Protein AF-A0A7S3KUD0-F1 (afdb_monomer)

pLDDT: mean 85.94, std 14.21, range [36.38, 97.38]

Nearest PDB structures (foldseek):
  6urq-assembly2_B  TM=8.822E-01  e=2.681E-08  Homo sapiens
  2dwz-assembly2_C  TM=8.729E-01  e=2.077E-06  Mus musculus
  6iyb-assembly2_D  TM=8.009E-01  e=1.972E-06  Homo sapiens
  8zq3-assembly1_B  TM=7.779E-01  e=2.985E-06  Homo sapiens
  5z2n-assembly2_B  TM=8.072E-01  e=5.851E-06  Mus musculus

Organism: Euplotes crassus (NCBI:txid5936)

Sequence (285 aa):
EMVEMDPEVANQNLLQACKDNDEETALEYLEGKEINASYESEDKWTPLSWVCCNGNDKLAHILLKEHGAASMYIKDKEEKEEEEDSDPFKKPEDAKEVGRYTPLHWASYKGHFRIVWLLLKEGLSPLDIDVFGNTAVHQAAASGNLPVLECYLSRGVDMELKNSRGHTAYDLATTKEVKDIINEAIATERCVSCHSVFDFKNIRYYCITCKRFYCTKCSNTLWEYDTAESEHQEKPVCRCNSCDDKKKKGERSMKEAMDTMNFETVDEVLSELRTKNLDLDVKLM

Foldseek 3Di:
DPPPPDQVVLQVQLLVCLQVVPPVSNVVSLVDPRHQQLDADPVRDGSLLSNLLVLPLVSNCCSCPVNVNLPVQDPPPDCPDPPVPDDPQDQDDDPPDQFADDSLLNNLLNLSQLSNLSSVVSPRDQCGAHRQQDGSLLSNQLNQNPVNNLLCLQVLHDQCDATNVRDTSLNNHDDPSSNVLSCLQVVPQAAPPPRDGDDPNFGWHAAPQVRHTHTPVQKDWDFAAPALPGPDRRHIGMHGPVLVVLQVVLLVQLVVCVVVVPVVSNVVSVVVCVVSSRDHRNNSD

Mean predicted aligned error: 7.81 Å

InterPro domains:
  IPR002110 Ankyrin repeat [PF12796] (14-125)
  IPR002110 Ankyrin repeat [PF13606] (132-158)
  IPR002110 Ankyrin repeat [PS50088] (99-131)
  IPR002110 Ankyrin repeat [PS50088] (132-164)
  IPR002110 Ankyrin repeat [SM00248] (43-74)
  IPR002110 Ankyrin repeat [SM00248] (99-131)
  IPR002110 Ankyrin repeat [SM00248] (132-161)
  IPR011011 Zinc finger, FYVE/PHD-type [SSF57903] (187-246)
  IPR013083 Zinc finger, RING/FYVE/PHD-type [G3DSA:3.30.40.10] (181-254)
  IPR017455 Zinc finger, FYVE-related [PS50178] (185-248)
  IPR036770 Ankyrin repeat-containing domain superfamily [G3DSA:1.25.40.20] (4-180)
  IPR036770 Ankyrin repeat-containing domain superfamily [SSF48403] (14-183)

Radius of gyration: 21.27 Å; Cα contacts (8 Å, |Δi|>4): 454; chains: 1; bounding box: 44×62×62 Å

Structure (mmCIF, N/CA/C/O backbone):
data_AF-A0A7S3KUD0-F1
#
_entry.id   AF-A0A7S3KUD0-F1
#
loop_
_atom_site.group_PDB
_atom_site.id
_atom_site.type_symbol
_atom_site.label_atom_id
_atom_site.label_alt_id
_atom_site.label_comp_id
_atom_site.label_asym_id
_atom_site.label_entity_id
_atom_site.label_seq_id
_atom_site.pdbx_PDB_ins_code
_atom_site.Cartn_x
_atom_site.Cartn_y
_atom_site.Cartn_z
_atom_site.occupancy
_atom_site.B_iso_or_equiv
_atom_site.auth_seq_id
_atom_site.auth_comp_id
_atom_site.auth_asym_id
_atom_site.auth_atom_id
_atom_site.pdbx_PDB_model_num
ATOM 1 N N . GLU A 1 1 ? -23.830 -3.095 37.881 1.00 36.38 1 GLU A N 1
ATOM 2 C CA . GLU A 1 1 ? -24.604 -2.266 36.941 1.00 36.38 1 GLU A CA 1
ATOM 3 C C . GLU A 1 1 ? -23.599 -1.478 36.128 1.00 36.38 1 GLU A C 1
ATOM 5 O O . GLU A 1 1 ? -22.915 -0.633 36.693 1.00 36.38 1 GLU A O 1
ATOM 10 N N . MET A 1 2 ? -23.403 -1.841 34.860 1.00 41.62 2 MET A N 1
ATOM 11 C CA . MET A 1 2 ? -22.738 -0.938 33.924 1.00 41.62 2 MET A CA 1
ATOM 12 C C . MET A 1 2 ? -23.689 0.239 33.766 1.00 41.62 2 MET A C 1
ATOM 14 O O . MET A 1 2 ? -24.785 0.070 33.240 1.00 41.62 2 MET A O 1
ATOM 18 N N . VAL A 1 3 ? -23.317 1.380 34.339 1.00 50.91 3 VAL A N 1
ATOM 19 C CA . VAL A 1 3 ? -23.993 2.649 34.081 1.00 50.91 3 VAL A CA 1
ATOM 20 C C . VAL A 1 3 ? -24.033 2.794 32.563 1.00 50.91 3 VAL A C 1
ATOM 22 O O . VAL A 1 3 ? -22.980 2.682 31.936 1.00 50.91 3 VAL A O 1
ATOM 25 N N . GLU A 1 4 ? -25.227 2.957 31.988 1.00 60.78 4 GLU A N 1
ATOM 26 C CA . GLU A 1 4 ? -25.403 3.361 30.591 1.00 60.78 4 GLU A CA 1
ATOM 27 C C . GLU A 1 4 ? -24.643 4.679 30.419 1.00 60.78 4 GLU A C 1
ATOM 29 O O . GLU A 1 4 ? -25.109 5.755 30.794 1.00 60.78 4 GLU A O 1
ATOM 34 N N . MET A 1 5 ? -23.387 4.560 30.003 1.00 67.94 5 MET A N 1
ATOM 35 C CA . MET A 1 5 ? -22.515 5.684 29.739 1.00 67.94 5 MET A CA 1
ATOM 36 C C . MET A 1 5 ? -23.024 6.334 28.462 1.00 67.94 5 MET A C 1
ATOM 38 O O . MET A 1 5 ? -23.300 5.638 27.489 1.00 67.94 5 MET A O 1
ATOM 42 N N . ASP A 1 6 ? -23.158 7.658 28.488 1.00 78.25 6 ASP A N 1
ATOM 43 C CA . ASP A 1 6 ? -23.562 8.443 27.326 1.00 78.25 6 ASP A CA 1
ATOM 44 C C . ASP A 1 6 ? -22.727 8.024 26.094 1.00 78.25 6 ASP A C 1
ATOM 46 O O . ASP A 1 6 ? -21.490 8.039 26.182 1.00 78.25 6 ASP A O 1
ATOM 50 N N . PRO A 1 7 ? -23.358 7.635 24.967 1.00 77.94 7 PRO A N 1
ATOM 51 C CA . PRO A 1 7 ? -22.654 7.232 23.753 1.00 77.94 7 PRO A CA 1
ATOM 52 C C . PRO A 1 7 ? -21.612 8.253 23.289 1.00 77.94 7 PRO A C 1
ATOM 54 O O . PRO A 1 7 ? -20.569 7.878 22.753 1.00 77.94 7 PRO A O 1
ATOM 57 N N . GLU A 1 8 ? -21.836 9.548 23.519 1.00 81.69 8 GLU A N 1
ATOM 58 C CA . GLU A 1 8 ? -20.869 10.586 23.159 1.00 81.69 8 GLU A CA 1
ATOM 59 C C . GLU A 1 8 ? -19.610 10.533 24.037 1.00 81.69 8 GLU A C 1
ATOM 61 O O . GLU A 1 8 ? -18.489 10.606 23.527 1.00 81.69 8 GLU A O 1
ATOM 66 N N . VAL A 1 9 ? -19.776 10.292 25.339 1.00 85.56 9 VAL A N 1
ATOM 67 C CA . VAL A 1 9 ? -18.661 10.082 26.277 1.00 85.56 9 VAL A CA 1
ATOM 68 C C . VAL A 1 9 ? -17.918 8.786 25.949 1.00 85.56 9 VAL A C 1
ATOM 70 O O . VAL A 1 9 ? -16.688 8.758 25.987 1.00 85.56 9 VAL A O 1
ATOM 73 N N . ALA A 1 10 ? -18.636 7.729 25.558 1.00 85.44 10 ALA A N 1
ATOM 74 C CA . ALA A 1 10 ? -18.034 6.474 25.113 1.00 85.44 10 ALA A CA 1
ATOM 75 C C . ALA A 1 10 ? -17.133 6.675 23.883 1.00 85.44 10 ALA A C 1
ATOM 77 O O . ALA A 1 10 ? -15.990 6.219 23.867 1.00 85.44 10 ALA A O 1
ATOM 78 N N . ASN A 1 11 ? -17.609 7.422 22.882 1.00 87.69 11 ASN A N 1
ATOM 79 C CA . ASN A 1 11 ? -16.842 7.728 21.673 1.00 87.69 11 ASN A CA 1
ATOM 80 C C . ASN A 1 11 ? -15.603 8.592 21.970 1.00 87.69 11 ASN A C 1
ATOM 82 O O . ASN A 1 11 ? -14.533 8.358 21.403 1.00 87.69 11 ASN A O 1
ATOM 86 N N . GLN A 1 12 ? -15.715 9.559 22.885 1.00 89.00 12 GLN A N 1
ATOM 87 C CA . GLN A 1 12 ? -14.578 10.366 23.342 1.00 89.00 12 GLN A CA 1
ATOM 88 C C . GLN A 1 12 ? -13.533 9.524 24.082 1.00 89.00 12 GLN A C 1
ATOM 90 O O . GLN A 1 12 ? -12.335 9.671 23.829 1.00 89.00 12 GLN A O 1
ATOM 95 N N . ASN A 1 13 ? -13.975 8.616 24.952 1.00 89.81 13 ASN A N 1
ATOM 96 C CA . ASN A 1 13 ? -13.087 7.713 25.679 1.00 89.81 13 ASN A CA 1
ATOM 97 C C . ASN A 1 13 ? -12.390 6.726 24.738 1.00 89.81 13 ASN A C 1
ATOM 99 O O . ASN A 1 13 ? -11.185 6.523 24.874 1.00 89.81 13 ASN A O 1
ATOM 103 N N . LEU A 1 14 ? -13.101 6.181 23.744 1.00 90.75 14 LEU A N 1
ATOM 104 C CA . LEU A 1 14 ? -12.496 5.353 22.699 1.00 90.75 14 LEU A CA 1
ATOM 105 C C . LEU A 1 14 ? -11.427 6.135 21.930 1.00 90.75 14 LEU A C 1
ATOM 107 O O . LEU A 1 14 ? -10.315 5.645 21.751 1.00 90.75 14 LEU A O 1
ATOM 111 N N . LEU A 1 15 ? -11.736 7.359 21.493 1.00 91.31 15 LEU A N 1
ATOM 112 C CA . LEU A 1 15 ? -10.775 8.205 20.789 1.00 91.31 15 LEU A CA 1
ATOM 113 C C . LEU A 1 15 ? -9.517 8.441 21.639 1.00 91.31 15 LEU A C 1
ATOM 115 O O . LEU A 1 15 ? -8.403 8.370 21.117 1.00 91.31 15 LEU A O 1
ATOM 119 N N . GLN A 1 16 ? -9.688 8.709 22.935 1.00 91.81 16 GLN A N 1
ATOM 120 C CA . GLN A 1 16 ? -8.579 8.922 23.860 1.00 91.81 16 GLN A CA 1
ATOM 121 C C . GLN A 1 16 ? -7.764 7.636 24.077 1.00 91.81 16 GLN A C 1
ATOM 123 O O . GLN A 1 16 ? -6.539 7.692 24.007 1.00 91.81 16 GLN A O 1
ATOM 128 N N . ALA A 1 17 ? -8.409 6.477 24.223 1.00 92.94 17 ALA A N 1
ATOM 129 C CA . ALA A 1 17 ? -7.729 5.183 24.307 1.00 92.94 17 ALA A CA 1
ATOM 130 C C . ALA A 1 17 ? -6.923 4.878 23.031 1.00 92.94 17 ALA A C 1
ATOM 132 O O . ALA A 1 17 ? -5.747 4.521 23.099 1.00 92.94 17 ALA A O 1
ATOM 133 N N . CYS A 1 18 ? -7.505 5.116 21.848 1.00 92.94 18 CYS A N 1
ATOM 134 C CA . CYS A 1 18 ? -6.805 4.982 20.569 1.00 92.94 18 CYS A CA 1
ATOM 135 C C . CYS A 1 18 ? -5.615 5.942 20.452 1.00 92.94 18 CYS A C 1
ATOM 137 O O . CYS A 1 18 ? -4.570 5.559 19.922 1.00 92.94 18 CYS A O 1
ATOM 139 N N . LYS A 1 19 ? -5.755 7.178 20.946 1.00 92.94 19 LYS A N 1
ATOM 140 C CA . LYS A 1 19 ? -4.686 8.185 20.977 1.00 92.94 19 LYS A CA 1
ATOM 141 C C . LYS A 1 19 ? -3.525 7.751 21.869 1.00 92.94 19 LYS A C 1
ATOM 143 O O . LYS A 1 19 ? -2.377 7.854 21.436 1.00 92.94 19 LYS A O 1
ATOM 148 N N . ASP A 1 20 ? -3.821 7.226 23.054 1.00 93.38 20 ASP A N 1
ATOM 149 C CA . ASP A 1 20 ? -2.827 6.741 24.019 1.00 93.38 20 ASP A CA 1
ATOM 150 C C . ASP A 1 20 ? -2.265 5.351 23.660 1.00 93.38 20 ASP A C 1
ATOM 152 O O . ASP A 1 20 ? -1.312 4.888 24.286 1.00 93.38 20 ASP A O 1
ATOM 156 N N . ASN A 1 21 ? -2.803 4.719 22.608 1.00 93.38 21 ASN A N 1
ATOM 157 C CA . ASN A 1 21 ? -2.482 3.360 22.166 1.00 93.38 21 ASN A CA 1
ATOM 158 C C . ASN A 1 21 ? -2.758 2.289 23.240 1.00 93.38 21 ASN A C 1
ATOM 160 O O . ASN A 1 21 ? -2.028 1.300 23.343 1.00 93.38 21 ASN A O 1
ATOM 164 N N . ASP A 1 22 ? -3.807 2.492 24.035 1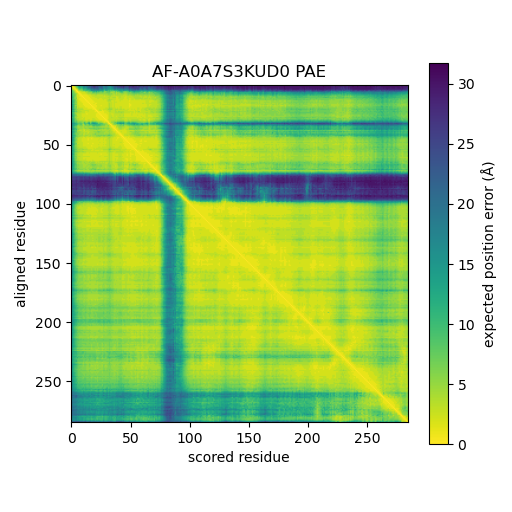.00 93.38 22 ASP A N 1
ATOM 165 C CA . ASP A 1 22 ? -4.290 1.523 25.015 1.00 93.38 22 ASP A CA 1
ATOM 166 C C . ASP A 1 22 ? -5.222 0.508 24.332 1.00 93.38 22 ASP A C 1
ATOM 168 O O . ASP A 1 22 ? -6.400 0.778 24.092 1.00 93.38 22 ASP A O 1
ATOM 172 N N . GLU A 1 23 ? -4.657 -0.645 23.956 1.00 92.19 23 GLU A N 1
ATOM 173 C CA . GLU A 1 23 ? -5.370 -1.717 23.246 1.00 92.19 23 GLU A CA 1
ATOM 174 C C . GLU A 1 23 ? -6.490 -2.330 24.090 1.00 92.19 23 GLU A C 1
ATOM 176 O O . GLU A 1 23 ? -7.570 -2.562 23.561 1.00 92.19 23 GLU A O 1
ATOM 181 N N . GLU A 1 24 ? -6.265 -2.561 25.384 1.00 90.69 24 GLU A N 1
ATOM 182 C CA . GLU A 1 24 ? -7.232 -3.235 26.259 1.00 90.69 24 GLU A CA 1
ATOM 183 C C . GLU A 1 24 ? -8.476 -2.366 26.450 1.00 90.69 24 GLU A C 1
ATOM 185 O O . GLU A 1 24 ? -9.584 -2.780 26.108 1.00 90.69 24 GLU A O 1
ATOM 190 N N . THR A 1 25 ? -8.277 -1.112 26.858 1.00 90.56 25 THR A N 1
ATOM 191 C CA . THR A 1 25 ? -9.372 -0.152 27.038 1.00 90.56 25 THR A CA 1
ATOM 192 C C . THR A 1 25 ? -10.112 0.120 25.723 1.00 90.56 25 THR A C 1
ATOM 194 O O . THR A 1 25 ? -11.337 0.232 25.706 1.00 90.56 25 THR A O 1
ATOM 197 N N . ALA A 1 26 ? -9.398 0.224 24.594 1.00 90.31 26 ALA A N 1
ATOM 198 C CA . ALA A 1 26 ? -10.042 0.436 23.298 1.00 90.31 26 ALA A CA 1
ATOM 199 C C . ALA A 1 26 ? -10.922 -0.756 22.885 1.00 90.31 26 ALA A C 1
ATOM 201 O O . ALA A 1 26 ? -12.012 -0.538 22.357 1.00 90.31 26 ALA A O 1
ATOM 202 N N . LEU A 1 27 ? -10.484 -1.993 23.140 1.00 90.38 27 LEU A N 1
ATOM 203 C CA . LEU A 1 27 ? -11.268 -3.199 22.857 1.00 90.38 27 LEU A CA 1
ATOM 204 C C . LEU A 1 27 ? -12.525 -3.282 23.725 1.00 90.38 27 LEU A C 1
ATOM 206 O O . LEU A 1 27 ? -13.600 -3.538 23.189 1.00 90.38 27 LEU A O 1
ATOM 210 N N . GLU A 1 28 ? -12.418 -2.992 25.026 1.00 88.75 28 GLU A N 1
ATOM 211 C CA . GLU A 1 28 ? -13.578 -2.960 25.931 1.00 88.75 28 GLU A CA 1
ATOM 212 C C . GLU A 1 28 ? -14.665 -2.003 25.431 1.00 88.75 28 GLU A C 1
ATOM 214 O O . GLU A 1 28 ? -15.856 -2.319 25.473 1.00 88.75 28 GLU A O 1
ATOM 219 N N . TYR A 1 29 ? -14.260 -0.838 24.921 1.00 87.06 29 TYR A N 1
ATOM 220 C CA . TYR A 1 29 ? -15.197 0.095 24.313 1.00 87.06 29 TYR A CA 1
ATOM 221 C C . TYR A 1 29 ? -15.782 -0.472 23.013 1.00 87.06 29 TYR A C 1
ATOM 223 O O . TYR A 1 29 ? -17.003 -0.462 22.862 1.00 87.06 29 TYR A O 1
ATOM 231 N N . LEU A 1 30 ? -14.963 -0.999 22.098 1.00 85.94 30 LEU A N 1
ATOM 232 C CA . LEU A 1 30 ? -15.419 -1.516 20.796 1.00 85.94 30 LEU A CA 1
ATOM 233 C C . LEU A 1 30 ? -16.396 -2.699 20.902 1.00 85.94 30 LEU A C 1
ATOM 235 O O . LEU A 1 30 ? -17.285 -2.823 20.063 1.00 85.94 30 LEU A O 1
ATOM 239 N N . GLU A 1 31 ? -16.318 -3.511 21.958 1.00 84.75 31 GLU A N 1
ATOM 240 C CA . GLU A 1 31 ? -17.318 -4.552 22.245 1.00 84.75 31 GLU A CA 1
ATOM 241 C C . GLU A 1 31 ? -18.715 -3.978 22.586 1.00 84.75 31 GLU A C 1
ATOM 243 O O . GLU A 1 31 ? -19.736 -4.675 22.506 1.00 84.75 31 GLU A O 1
ATOM 248 N N . GLY A 1 32 ? -18.795 -2.693 22.943 1.00 76.44 32 GLY A N 1
ATOM 249 C CA . GLY A 1 32 ? -20.033 -1.963 23.192 1.00 76.44 32 GLY A CA 1
ATOM 250 C C . GLY A 1 32 ? -20.846 -1.705 21.915 1.00 76.44 32 GLY A C 1
ATOM 251 O O . GLY A 1 32 ? -20.350 -1.198 20.915 1.00 76.44 32 GLY A O 1
ATOM 252 N N . LYS A 1 33 ? -22.155 -1.989 21.953 1.00 63.56 33 LYS A N 1
ATOM 253 C CA . LYS A 1 33 ? -23.046 -1.942 20.772 1.00 63.56 33 LYS A CA 1
ATOM 254 C C . LYS A 1 33 ? -23.367 -0.545 20.214 1.00 63.56 33 LYS A C 1
ATOM 256 O O . LYS A 1 33 ? -24.005 -0.467 19.168 1.00 63.56 33 LYS A O 1
ATOM 261 N N . GLU A 1 34 ? -22.972 0.536 20.883 1.00 74.69 34 GLU A N 1
ATOM 262 C CA . GLU A 1 34 ? -23.389 1.912 20.545 1.00 74.69 34 GLU A CA 1
ATOM 263 C C . GLU A 1 34 ? -22.223 2.834 20.154 1.00 74.69 34 GLU A C 1
ATOM 265 O O . GLU A 1 34 ? -22.325 4.057 20.240 1.00 74.69 34 GLU A O 1
ATOM 270 N N . ILE A 1 35 ? -21.101 2.264 19.707 1.00 82.69 35 ILE A N 1
ATOM 271 C CA . ILE A 1 35 ? -19.937 3.054 19.302 1.00 82.69 35 ILE A CA 1
ATOM 272 C C . ILE A 1 35 ? -20.051 3.550 17.864 1.00 82.69 35 ILE A C 1
ATOM 274 O O . ILE A 1 35 ? -20.247 2.782 16.920 1.00 82.69 35 ILE A O 1
ATOM 278 N N . ASN A 1 36 ? -19.814 4.849 17.690 1.00 84.12 36 ASN A N 1
ATOM 279 C CA . ASN A 1 36 ? -19.570 5.456 16.394 1.00 84.12 36 ASN A CA 1
ATOM 280 C C . ASN A 1 36 ? -18.061 5.475 16.110 1.00 84.12 36 ASN A C 1
ATOM 282 O O . ASN A 1 36 ? -17.352 6.409 16.484 1.00 84.12 36 ASN A O 1
ATOM 286 N N . ALA A 1 37 ? -17.565 4.473 15.383 1.00 79.38 37 ALA A N 1
ATOM 287 C CA . ALA A 1 37 ? -16.153 4.404 14.992 1.00 79.38 37 ALA A CA 1
ATOM 288 C C . ALA A 1 37 ? -15.712 5.531 14.034 1.00 79.38 37 ALA A C 1
ATOM 290 O O . ALA A 1 37 ? -14.513 5.753 13.855 1.00 79.38 37 ALA A O 1
ATOM 291 N N . SER A 1 38 ? -16.668 6.262 13.451 1.00 84.56 38 SER A N 1
ATOM 292 C CA . SER A 1 38 ? -16.429 7.450 12.620 1.00 84.56 38 SER A CA 1
ATOM 293 C C . SER A 1 38 ? -16.477 8.756 13.422 1.00 84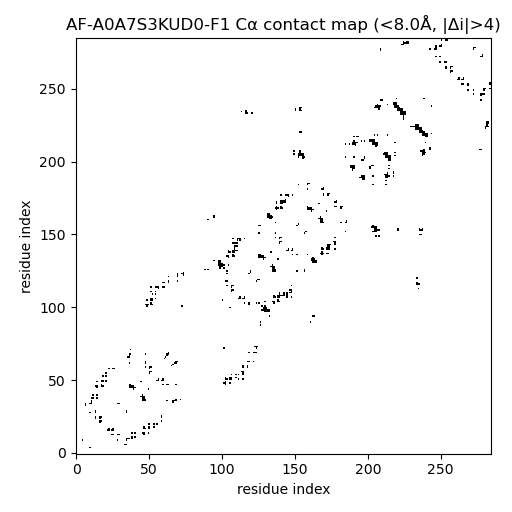.56 38 SER A C 1
ATOM 295 O O . SER A 1 38 ? -16.525 9.835 12.833 1.00 84.56 38 SER A O 1
ATOM 297 N N . TYR A 1 39 ? -16.494 8.688 14.758 1.00 87.25 39 TYR A N 1
ATOM 298 C CA . TYR A 1 39 ? -16.453 9.871 15.613 1.00 87.25 39 TYR A CA 1
ATOM 299 C C . TYR A 1 39 ? -15.202 10.717 15.330 1.00 87.25 39 TYR A C 1
ATOM 301 O O . TYR A 1 39 ? -14.085 10.199 15.275 1.00 87.25 39 TYR A O 1
ATOM 309 N N . GLU A 1 40 ? -15.393 12.027 15.170 1.00 88.38 40 GLU A N 1
ATOM 310 C CA . GLU A 1 40 ? -14.327 12.994 14.907 1.00 88.38 40 GLU A CA 1
ATOM 311 C C . GLU A 1 40 ? -14.137 13.933 16.102 1.00 88.38 40 GLU A C 1
ATOM 313 O O . GLU A 1 40 ? -15.098 14.463 16.657 1.00 88.38 40 GLU A O 1
ATOM 318 N N . SER A 1 41 ? -12.882 14.178 16.477 1.00 87.38 41 SER A N 1
ATOM 319 C CA . SER A 1 41 ? -12.526 15.229 17.431 1.00 87.38 41 SER A CA 1
ATOM 320 C C . SER A 1 41 ? -12.669 16.629 16.828 1.00 87.38 41 SER A C 1
ATOM 322 O O . SER A 1 41 ? -12.779 16.791 15.613 1.00 87.38 41 SER A O 1
ATOM 324 N N . GLU A 1 42 ? -12.553 17.665 17.666 1.00 83.25 42 GLU A N 1
ATOM 325 C CA . GLU A 1 42 ? -12.477 19.065 17.211 1.00 83.25 42 GLU A CA 1
ATOM 326 C C . GLU A 1 42 ? -11.345 19.293 16.187 1.00 83.25 42 GLU A C 1
ATOM 328 O O . GLU A 1 42 ? -11.499 20.046 15.226 1.00 83.25 42 GLU A O 1
ATOM 333 N N . ASP A 1 43 ? -10.236 18.562 16.338 1.00 83.25 43 ASP A N 1
ATOM 334 C CA . ASP A 1 43 ? -9.087 18.569 15.424 1.00 83.25 43 ASP A CA 1
ATOM 335 C C . ASP A 1 43 ? -9.267 17.642 14.201 1.00 83.25 43 ASP A C 1
ATOM 337 O O . ASP A 1 43 ? -8.314 17.405 13.455 1.00 83.25 43 ASP A O 1
ATOM 341 N N . LYS A 1 44 ? -10.471 17.095 13.985 1.00 86.88 44 LYS A N 1
ATOM 342 C CA . LYS A 1 44 ? -10.827 16.151 12.907 1.00 86.88 44 LYS A CA 1
ATOM 343 C C . LYS A 1 44 ? -10.079 14.814 12.948 1.00 86.88 44 LYS A C 1
ATOM 345 O O . LYS A 1 44 ? -9.915 14.158 11.914 1.00 86.88 44 LYS A O 1
ATOM 350 N N . TRP A 1 45 ? -9.620 14.399 14.127 1.00 89.38 45 TRP A N 1
ATOM 351 C CA . TRP A 1 45 ? -9.032 13.076 14.326 1.00 89.38 45 TRP A CA 1
ATOM 352 C C . TRP A 1 45 ? -10.108 12.046 14.631 1.00 89.38 45 TRP A C 1
ATOM 354 O O . TRP A 1 45 ? -11.004 12.301 15.428 1.00 89.38 45 TRP A O 1
ATOM 364 N N . THR A 1 46 ? -9.965 10.864 14.044 1.00 92.69 46 THR A N 1
ATOM 365 C CA . THR A 1 46 ? -10.824 9.707 14.318 1.00 92.69 46 THR A CA 1
ATOM 366 C C . THR A 1 46 ? -10.066 8.635 15.088 1.00 92.69 46 THR A C 1
ATOM 368 O O . THR A 1 46 ? -8.826 8.637 15.051 1.00 92.69 46 THR A O 1
ATOM 371 N N . PRO A 1 47 ? -10.771 7.675 15.718 1.00 92.88 47 PRO A N 1
ATOM 372 C CA . PRO A 1 47 ? -10.146 6.481 16.279 1.00 92.88 47 PRO A CA 1
ATOM 373 C C . PRO A 1 47 ? -9.236 5.787 15.258 1.00 92.88 47 PRO A C 1
ATOM 375 O O . PRO A 1 47 ? -8.072 5.509 15.551 1.00 92.88 47 PRO A O 1
ATOM 378 N N . LEU A 1 48 ? -9.711 5.628 14.014 1.00 94.44 48 LEU A N 1
ATOM 379 C CA . LEU A 1 48 ? -8.943 5.006 12.937 1.00 94.44 48 LEU A CA 1
ATOM 380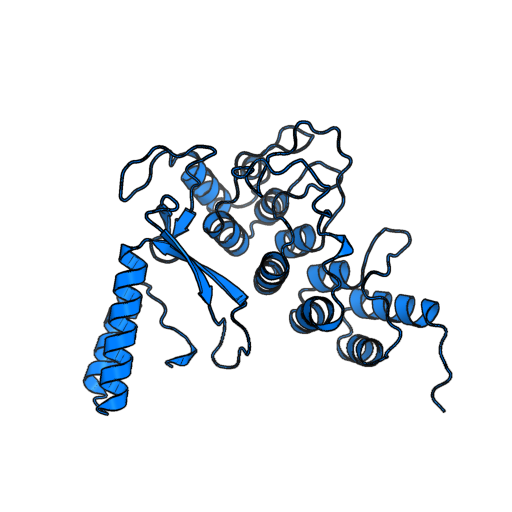 C C . LEU A 1 48 ? -7.668 5.794 12.594 1.00 94.44 48 LEU A C 1
ATOM 382 O O . LEU A 1 48 ? -6.614 5.189 12.412 1.00 94.44 48 LEU A O 1
ATOM 386 N N . SER A 1 49 ? -7.716 7.130 12.553 1.00 93.25 49 SER A N 1
ATOM 387 C CA . SER A 1 49 ? -6.526 7.959 12.302 1.00 93.25 49 SER A CA 1
ATOM 388 C C . SER A 1 49 ? -5.462 7.791 13.391 1.00 93.25 49 SER A C 1
ATOM 390 O O . SER A 1 49 ? -4.278 7.696 13.066 1.00 93.25 49 SER A O 1
ATOM 392 N N . TRP A 1 50 ? -5.860 7.725 14.667 1.00 94.31 50 TRP A N 1
ATOM 393 C CA . TRP A 1 50 ? -4.930 7.496 15.780 1.00 94.31 50 TRP A CA 1
ATOM 394 C C . TRP A 1 50 ? -4.312 6.106 15.732 1.00 94.31 50 TRP A C 1
ATOM 396 O O . TRP A 1 50 ? -3.089 5.974 15.775 1.00 94.31 50 TRP A O 1
ATOM 406 N N . VAL A 1 51 ? -5.140 5.081 15.547 1.00 94.88 51 VAL A N 1
ATOM 407 C CA . VAL A 1 51 ? -4.697 3.690 15.419 1.00 94.88 51 VAL A CA 1
ATOM 408 C C . VAL A 1 51 ? -3.715 3.524 14.253 1.00 94.88 51 VAL A C 1
ATOM 410 O O . VAL A 1 51 ? -2.652 2.921 14.415 1.00 94.88 51 VAL A O 1
ATOM 413 N N . CYS A 1 52 ? -4.003 4.148 13.107 1.00 94.19 52 CYS A N 1
ATOM 414 C CA . CYS A 1 52 ? -3.120 4.152 11.938 1.00 94.19 52 CYS A CA 1
ATOM 415 C C . CYS A 1 52 ? -1.837 4.964 12.139 1.00 94.19 52 CYS A C 1
ATOM 417 O O . CYS A 1 52 ? -0.856 4.716 11.448 1.00 94.19 52 CYS A O 1
ATOM 419 N N . CYS A 1 53 ? -1.816 5.938 13.049 1.00 94.00 53 CYS A N 1
ATOM 420 C CA . CYS A 1 53 ? -0.604 6.675 13.408 1.00 94.00 53 CYS A CA 1
ATOM 421 C C . CYS A 1 53 ? 0.279 5.860 14.371 1.00 94.00 53 CYS A C 1
ATOM 423 O O . CYS A 1 53 ? 1.507 5.836 14.234 1.00 94.00 53 CYS A O 1
ATOM 425 N N . ASN A 1 54 ? -0.352 5.157 15.312 1.00 93.94 54 ASN A N 1
ATOM 426 C CA . ASN A 1 54 ? 0.312 4.373 16.351 1.00 93.94 54 ASN A CA 1
ATOM 427 C C . ASN A 1 54 ? 0.809 3.007 15.851 1.00 93.94 54 ASN A C 1
ATOM 429 O O . ASN A 1 54 ? 1.797 2.500 16.375 1.00 93.94 54 ASN A O 1
ATOM 433 N N . GLY A 1 55 ? 0.206 2.456 14.794 1.00 93.94 55 GLY A N 1
ATOM 434 C CA . GLY A 1 55 ? 0.639 1.187 14.198 1.00 93.94 55 GLY A CA 1
ATOM 435 C C . GLY A 1 55 ? -0.002 -0.042 14.832 1.00 93.94 55 GLY A C 1
ATOM 436 O O . GLY A 1 55 ? 0.570 -1.127 14.769 1.00 93.94 55 GLY A O 1
ATOM 437 N N . ASN A 1 56 ? -1.173 0.111 15.458 1.00 93.62 56 ASN A N 1
ATOM 438 C CA . ASN A 1 56 ? -1.896 -1.021 16.027 1.00 93.62 56 ASN A CA 1
ATOM 439 C C . ASN A 1 56 ? -2.734 -1.726 14.946 1.00 93.62 56 ASN A C 1
ATOM 441 O O . ASN A 1 56 ? -3.874 -1.351 14.675 1.00 93.62 56 ASN A O 1
ATOM 445 N N . ASP A 1 57 ? -2.154 -2.761 14.335 1.00 91.19 57 ASP A N 1
ATOM 446 C CA . ASP A 1 57 ? -2.794 -3.539 13.268 1.00 91.19 57 ASP A CA 1
ATOM 447 C C . ASP A 1 57 ? -4.099 -4.220 13.715 1.00 91.19 57 ASP A C 1
ATOM 449 O O . ASP A 1 57 ? -5.031 -4.336 12.921 1.00 91.19 57 ASP A O 1
ATOM 453 N N . LYS A 1 58 ? -4.187 -4.664 14.978 1.00 90.88 58 LYS A N 1
ATOM 454 C CA . LYS A 1 58 ? -5.373 -5.364 15.497 1.00 90.88 58 LYS A CA 1
ATOM 455 C C . LYS A 1 58 ? -6.559 -4.418 15.628 1.00 90.88 58 LYS A C 1
ATOM 457 O O . LYS A 1 58 ? -7.628 -4.700 15.093 1.00 90.88 58 LYS A O 1
ATOM 462 N N . LEU A 1 59 ? -6.355 -3.276 16.290 1.00 92.50 59 LEU A N 1
ATOM 463 C CA . LEU A 1 59 ? -7.386 -2.244 16.394 1.00 92.50 59 LEU A CA 1
ATOM 464 C C . LEU A 1 59 ? -7.761 -1.709 15.010 1.00 92.50 59 LEU A C 1
ATOM 466 O O . LEU A 1 59 ? -8.934 -1.442 14.763 1.00 92.50 59 LEU A O 1
ATOM 470 N N . ALA A 1 60 ? -6.792 -1.586 14.092 1.00 93.50 60 ALA A N 1
ATOM 471 C CA . ALA A 1 60 ? -7.069 -1.155 12.725 1.00 93.50 60 ALA A CA 1
ATOM 472 C C . ALA A 1 60 ? -8.004 -2.151 12.036 1.00 93.50 60 ALA A C 1
ATOM 474 O O . ALA A 1 60 ? -9.009 -1.743 11.462 1.00 93.50 60 ALA A O 1
ATOM 475 N N . HIS A 1 61 ? -7.709 -3.448 12.138 1.00 91.06 61 HIS A N 1
ATOM 476 C CA . HIS A 1 61 ? -8.539 -4.501 11.566 1.00 91.06 61 HIS A CA 1
ATOM 477 C C . HIS A 1 61 ? -9.965 -4.479 12.139 1.00 91.06 61 HIS A C 1
ATOM 479 O O . HIS A 1 61 ? -10.915 -4.472 11.363 1.00 91.06 61 HIS A O 1
ATOM 485 N N . ILE A 1 62 ? -10.133 -4.390 13.463 1.00 91.12 62 ILE A N 1
ATOM 486 C CA . ILE A 1 62 ? -11.459 -4.349 14.111 1.00 91.12 62 ILE A CA 1
ATOM 487 C C . ILE A 1 62 ? -12.250 -3.110 13.672 1.00 91.12 62 ILE A C 1
ATOM 489 O O . ILE A 1 62 ? -13.377 -3.227 13.191 1.00 91.12 62 ILE A O 1
ATOM 493 N N . LEU A 1 63 ? -11.651 -1.916 13.748 1.00 91.75 63 LEU A N 1
ATOM 494 C CA . LEU A 1 63 ? -12.311 -0.670 13.340 1.00 91.75 63 LEU A CA 1
ATOM 495 C C . LEU A 1 63 ? -12.745 -0.693 11.869 1.00 91.75 63 LEU A C 1
ATOM 497 O O . LEU A 1 63 ? -13.812 -0.181 11.525 1.00 91.75 63 LEU A O 1
ATOM 501 N N . LEU A 1 64 ? -11.922 -1.276 10.998 1.00 91.44 64 LEU A N 1
ATOM 502 C CA . LEU A 1 64 ? -12.196 -1.365 9.568 1.00 91.44 64 LEU A CA 1
ATOM 503 C C . LEU A 1 64 ? -13.265 -2.416 9.249 1.00 91.44 64 LEU A C 1
ATOM 505 O O . LEU A 1 64 ? -14.232 -2.097 8.561 1.00 91.44 64 LEU A O 1
ATOM 509 N N . LYS A 1 65 ? -13.113 -3.643 9.757 1.00 87.94 65 LYS A N 1
ATOM 510 C CA . LYS A 1 65 ? -13.960 -4.791 9.397 1.00 87.94 65 LYS A CA 1
ATOM 511 C C . LYS A 1 65 ? -15.278 -4.840 10.154 1.00 87.94 65 LYS A C 1
ATOM 513 O O . LYS A 1 65 ? -16.300 -5.164 9.559 1.00 87.94 65 LYS A O 1
ATOM 518 N N . GLU A 1 66 ? -15.254 -4.552 11.450 1.00 88.75 66 GLU A N 1
ATOM 519 C CA . GLU A 1 66 ? -16.417 -4.737 12.325 1.00 88.75 66 GLU A CA 1
ATOM 520 C C . GLU A 1 66 ? -17.247 -3.458 12.438 1.00 88.75 66 GLU A C 1
ATOM 522 O O . GLU A 1 66 ? -18.475 -3.521 12.478 1.00 88.75 66 GLU A O 1
ATOM 527 N N . HIS A 1 67 ? -16.593 -2.292 12.411 1.00 87.56 67 HIS A N 1
ATOM 528 C CA . HIS A 1 67 ? -17.259 -0.998 12.593 1.00 87.56 67 HIS A CA 1
ATOM 529 C C . HIS A 1 67 ? -17.307 -0.117 11.336 1.00 87.56 67 HIS A C 1
ATOM 531 O O . HIS A 1 67 ? -17.857 0.984 11.386 1.00 87.56 67 HIS A O 1
ATOM 537 N N . GLY A 1 68 ? -16.745 -0.568 10.208 1.00 87.75 68 GLY A N 1
ATOM 538 C CA . GLY A 1 68 ? -16.844 0.135 8.926 1.00 87.75 68 GLY A CA 1
ATOM 539 C C . GLY A 1 68 ? -16.231 1.540 8.923 1.00 87.75 68 GLY A C 1
ATOM 540 O O . GLY A 1 68 ? -16.663 2.386 8.140 1.00 87.75 68 GLY A O 1
ATOM 541 N N . ALA A 1 69 ? -15.226 1.805 9.766 1.00 89.56 69 ALA A N 1
ATOM 542 C CA . ALA A 1 69 ? -14.628 3.136 9.946 1.00 89.56 69 ALA A CA 1
ATOM 543 C C . ALA A 1 69 ? -13.974 3.714 8.671 1.00 89.56 69 ALA A C 1
ATOM 545 O O . ALA A 1 69 ? -13.638 4.896 8.620 1.00 89.56 69 ALA A O 1
ATOM 546 N N . ALA A 1 70 ? -13.778 2.893 7.634 1.00 88.56 70 ALA A N 1
ATOM 547 C CA . ALA A 1 70 ? -13.296 3.329 6.327 1.00 88.56 70 ALA A CA 1
ATOM 548 C C . ALA A 1 70 ? -14.310 4.191 5.557 1.00 88.56 70 ALA A C 1
ATOM 550 O O . ALA A 1 70 ? -13.893 5.047 4.776 1.00 88.56 70 ALA A O 1
ATOM 551 N N . SER A 1 71 ? -15.616 3.982 5.766 1.00 87.56 71 SER A N 1
ATOM 552 C CA . SER A 1 71 ? -16.680 4.535 4.912 1.00 87.56 71 SER A CA 1
ATOM 553 C C . SER A 1 71 ? -16.630 6.059 4.800 1.00 87.56 71 SER A C 1
ATOM 555 O O . SER A 1 71 ? -16.781 6.599 3.713 1.00 87.56 71 SER A O 1
ATOM 557 N N . MET A 1 72 ? -16.295 6.754 5.886 1.00 86.50 72 MET A N 1
ATOM 558 C CA . MET A 1 72 ? -16.175 8.215 5.920 1.00 86.50 72 MET A CA 1
ATOM 559 C C . MET A 1 72 ? -15.044 8.802 5.053 1.00 86.50 72 MET A C 1
ATOM 561 O O . MET A 1 72 ? -15.008 10.012 4.825 1.00 86.50 72 MET A O 1
ATOM 565 N N . TYR A 1 73 ? -14.074 7.982 4.637 1.00 86.88 73 TYR A N 1
ATOM 566 C CA . TYR A 1 73 ? -12.940 8.401 3.803 1.00 86.88 73 TYR A CA 1
ATOM 567 C C . TYR A 1 73 ? -13.116 8.022 2.340 1.00 86.88 73 TYR A C 1
ATOM 569 O O . TYR A 1 73 ? -12.406 8.545 1.485 1.00 86.88 73 TYR A O 1
ATOM 577 N N . ILE A 1 74 ? -14.042 7.115 2.053 1.00 84.75 74 ILE A N 1
ATOM 578 C CA . ILE A 1 74 ? -14.347 6.695 0.698 1.00 84.75 74 ILE A CA 1
ATOM 579 C C . ILE A 1 74 ? -15.334 7.722 0.158 1.00 84.75 74 ILE A C 1
ATOM 581 O O . ILE A 1 74 ? -16.440 7.856 0.672 1.00 84.75 74 ILE A O 1
ATOM 585 N N . LYS A 1 75 ? -14.927 8.490 -0.857 1.00 74.25 75 LYS A N 1
ATOM 586 C CA . LYS A 1 75 ? -15.858 9.389 -1.546 1.00 74.25 75 LYS A CA 1
ATOM 587 C C . LYS A 1 75 ? -16.983 8.522 -2.115 1.00 74.25 75 LYS A C 1
ATOM 589 O O . LYS A 1 75 ? -16.688 7.581 -2.860 1.00 74.25 75 LYS A O 1
ATOM 594 N N . ASP A 1 76 ? -18.237 8.822 -1.762 1.00 61.31 76 ASP A N 1
ATOM 595 C CA . ASP A 1 76 ? -19.386 8.213 -2.426 1.00 61.31 76 ASP A CA 1
ATOM 596 C C . ASP A 1 76 ? -19.144 8.327 -3.928 1.00 61.31 76 ASP A C 1
ATOM 598 O O . ASP A 1 76 ? -18.706 9.375 -4.420 1.00 61.31 76 ASP A O 1
ATOM 602 N N . LYS A 1 77 ? -19.373 7.234 -4.660 1.00 47.38 77 LYS A N 1
ATOM 603 C CA . LYS A 1 77 ? -19.505 7.314 -6.109 1.00 47.38 77 LYS A CA 1
ATOM 604 C C . LYS A 1 77 ? -20.737 8.179 -6.362 1.00 47.38 77 LYS A C 1
ATOM 606 O O . LYS A 1 77 ? -21.823 7.645 -6.554 1.00 47.38 77 LYS A O 1
ATOM 611 N N . GLU A 1 78 ? -20.594 9.503 -6.293 1.00 42.16 78 GLU A N 1
ATOM 612 C CA . GLU A 1 78 ? -21.550 10.411 -6.904 1.00 42.16 78 GLU A CA 1
ATOM 613 C C . GLU A 1 78 ? -21.801 9.847 -8.295 1.00 42.16 78 GLU A C 1
ATOM 615 O O . GLU A 1 78 ? -20.842 9.469 -8.977 1.00 42.16 78 GLU A O 1
ATOM 620 N N . GLU A 1 79 ? -23.078 9.733 -8.648 1.00 40.22 79 GLU A N 1
ATOM 621 C CA . GLU A 1 79 ? -23.605 9.363 -9.955 1.00 40.22 79 GLU A CA 1
ATOM 622 C C . GLU A 1 79 ? -23.021 10.295 -11.033 1.00 40.22 79 GLU A C 1
ATOM 624 O O . GLU A 1 79 ? -23.686 11.159 -11.595 1.00 40.22 79 GLU A O 1
ATOM 629 N N . LYS A 1 80 ? -21.728 10.162 -11.317 1.00 38.59 80 LYS A N 1
ATOM 630 C CA . LYS A 1 80 ? -21.142 10.552 -12.580 1.00 38.59 80 LYS A CA 1
ATOM 631 C C . LYS A 1 80 ? -21.607 9.459 -13.511 1.00 38.59 80 LYS A C 1
ATOM 633 O O . LYS A 1 80 ? -21.212 8.308 -13.340 1.00 38.59 80 LYS A O 1
ATOM 638 N N . GLU A 1 81 ? -22.552 9.849 -14.362 1.00 36.97 81 GLU A N 1
ATOM 639 C CA . GLU A 1 81 ? -23.060 9.126 -15.524 1.00 36.97 81 GLU A CA 1
ATOM 640 C C . GLU A 1 81 ? -22.100 8.009 -15.939 1.00 36.97 81 GLU A C 1
ATOM 642 O O . GLU A 1 81 ? -20.909 8.268 -16.109 1.00 36.97 81 GLU A O 1
ATOM 647 N N . GLU A 1 82 ? -22.618 6.783 -16.047 1.00 39.38 82 GLU A N 1
ATOM 648 C CA . GLU A 1 82 ? -21.883 5.590 -16.468 1.00 39.38 82 GLU A CA 1
ATOM 649 C C . GLU A 1 82 ? -21.167 5.830 -17.813 1.00 39.38 82 GLU A C 1
ATOM 651 O O . GLU A 1 82 ? -21.652 5.476 -18.884 1.00 39.38 82 GLU A O 1
ATOM 656 N N . GLU A 1 83 ? -19.978 6.423 -17.777 1.00 41.59 83 GLU A N 1
ATOM 657 C CA . GLU A 1 83 ? -18.956 6.191 -18.779 1.00 41.59 83 GLU A CA 1
ATOM 658 C C . GLU A 1 83 ? -18.300 4.869 -18.376 1.00 41.59 83 GLU A C 1
ATOM 660 O O . GLU A 1 83 ? -17.482 4.823 -17.457 1.00 41.59 83 GLU A O 1
ATOM 665 N N . GLU A 1 84 ? -18.684 3.780 -19.051 1.00 41.97 84 GLU A N 1
ATOM 666 C CA . GLU A 1 84 ? -18.245 2.386 -18.824 1.00 41.97 84 GLU A CA 1
ATOM 667 C C . GLU A 1 84 ? -16.708 2.161 -18.870 1.00 41.97 84 GLU A C 1
ATOM 669 O O . GLU A 1 84 ? -16.242 1.029 -18.761 1.00 41.97 84 GLU A O 1
ATOM 674 N N . ASP A 1 85 ? -15.906 3.223 -18.995 1.00 45.19 85 ASP A N 1
ATOM 675 C CA . ASP A 1 85 ? -14.447 3.222 -19.146 1.00 45.19 85 ASP A CA 1
ATOM 676 C C . ASP A 1 85 ? -13.751 4.254 -18.216 1.00 45.19 85 ASP A C 1
ATOM 678 O O . ASP A 1 85 ? -12.605 4.649 -18.454 1.00 45.19 85 ASP A O 1
ATOM 682 N N . SER A 1 86 ? -14.430 4.746 -17.163 1.00 42.44 86 SER A N 1
ATOM 683 C CA . SER A 1 86 ? -13.860 5.750 -16.250 1.00 42.44 86 SER A CA 1
ATOM 684 C C . SER A 1 86 ? -12.981 5.113 -15.157 1.00 42.44 86 SER A C 1
ATOM 686 O O . SER A 1 86 ? -13.467 4.428 -14.256 1.00 42.44 86 SER A O 1
ATOM 688 N N . ASP A 1 87 ? -11.676 5.361 -15.252 1.00 50.25 87 ASP A N 1
ATOM 689 C CA . ASP A 1 87 ? -10.611 4.912 -14.346 1.00 50.25 87 ASP A CA 1
ATOM 690 C C . ASP A 1 87 ? -10.866 5.298 -12.862 1.00 50.25 87 ASP A C 1
ATOM 692 O O . ASP A 1 87 ? -11.052 6.487 -12.572 1.00 50.25 87 ASP A O 1
ATOM 696 N N . PRO A 1 88 ? -10.824 4.348 -11.897 1.00 48.97 88 PRO A N 1
ATOM 697 C CA . PRO A 1 88 ? -10.938 4.639 -10.461 1.00 48.97 88 PRO A CA 1
ATOM 698 C C . PRO A 1 88 ? -9.803 5.523 -9.905 1.00 48.97 88 PRO A C 1
ATOM 700 O O . PRO A 1 88 ? -9.886 5.971 -8.762 1.00 48.97 88 PRO A O 1
ATOM 703 N N . PHE A 1 89 ? -8.760 5.801 -10.693 1.00 48.41 89 PHE A N 1
ATOM 704 C CA . PHE A 1 89 ? -7.574 6.565 -10.306 1.00 48.41 89 PHE A CA 1
ATOM 705 C C . PHE A 1 89 ? -7.457 7.939 -10.991 1.00 48.41 89 PHE A C 1
ATOM 707 O O . PHE A 1 89 ? -6.356 8.468 -11.164 1.00 48.41 89 PHE A O 1
ATOM 714 N N . LYS A 1 90 ? -8.587 8.560 -11.364 1.00 50.56 90 LYS A N 1
ATOM 715 C CA . LYS A 1 90 ? -8.609 9.884 -12.008 1.00 50.56 90 LYS A CA 1
ATOM 716 C C . LYS A 1 90 ? -7.877 10.943 -11.167 1.00 50.56 90 LYS A C 1
ATOM 718 O O . LYS A 1 90 ? -8.308 11.317 -10.078 1.00 5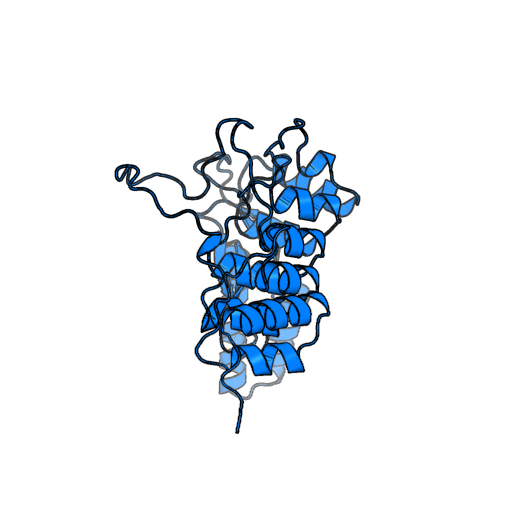0.56 90 LYS A O 1
ATOM 723 N N . LYS A 1 91 ? -6.775 11.452 -11.725 1.00 44.56 91 LYS A N 1
ATOM 724 C CA . LYS A 1 91 ? -5.978 12.579 -11.222 1.00 44.56 91 LYS A CA 1
ATOM 725 C C . LYS A 1 91 ? -6.884 13.774 -10.872 1.00 44.56 91 LYS A C 1
ATOM 727 O O . LYS A 1 91 ? -7.639 14.197 -11.749 1.00 44.56 91 LYS A O 1
ATOM 732 N N . PRO A 1 92 ? -6.807 14.348 -9.656 1.00 48.22 92 PRO A N 1
ATOM 733 C CA . PRO A 1 92 ? -7.555 15.558 -9.344 1.00 48.22 92 PRO A CA 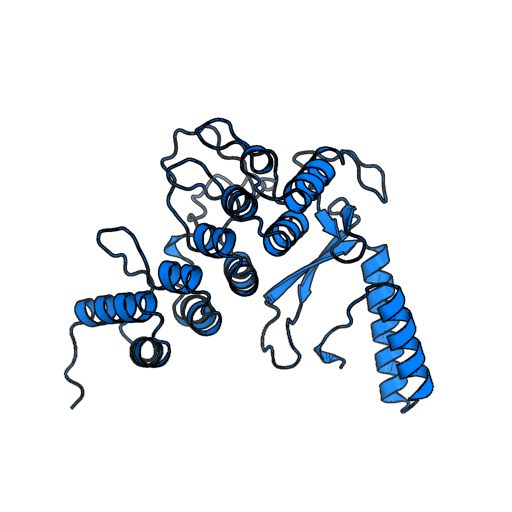1
ATOM 734 C C . PRO A 1 92 ? -7.092 16.702 -10.259 1.00 48.22 92 PRO A C 1
ATOM 736 O O . PRO A 1 92 ? -5.905 17.041 -10.302 1.00 48.22 92 PRO A O 1
ATOM 739 N N . GLU A 1 93 ? -8.028 17.254 -11.037 1.00 46.22 93 GLU A N 1
ATOM 740 C CA . GLU A 1 93 ? -7.827 18.490 -11.789 1.00 46.22 93 GLU A CA 1
ATOM 741 C C . GLU A 1 93 ? -7.766 19.641 -10.783 1.00 46.22 93 GLU A C 1
ATOM 743 O O . GLU A 1 93 ? -8.769 20.056 -10.212 1.00 46.22 93 GLU A O 1
ATOM 748 N N . ASP A 1 94 ? -6.550 20.142 -10.587 1.00 43.47 94 ASP A N 1
ATOM 749 C CA . ASP A 1 94 ? -6.216 21.370 -9.878 1.00 43.47 94 ASP A CA 1
ATOM 750 C C . ASP A 1 94 ? -6.298 21.338 -8.340 1.00 43.47 94 ASP A C 1
ATOM 752 O O . ASP A 1 94 ? -7.241 20.872 -7.708 1.00 43.47 94 ASP A O 1
ATOM 756 N N . ALA A 1 95 ? -5.285 21.953 -7.722 1.00 45.09 95 ALA A N 1
ATOM 757 C CA . ALA A 1 95 ? -5.098 22.160 -6.283 1.00 45.09 95 ALA A CA 1
ATOM 758 C C . ALA A 1 95 ? -6.136 23.110 -5.631 1.00 45.09 95 ALA A C 1
ATOM 760 O O . ALA A 1 95 ? -5.805 23.879 -4.726 1.00 45.09 95 ALA A O 1
ATOM 761 N N . LYS A 1 96 ? -7.380 23.117 -6.126 1.00 43.97 96 LYS A N 1
ATOM 762 C CA . LYS A 1 96 ? -8.506 23.896 -5.593 1.00 43.97 96 LYS A CA 1
ATOM 763 C C . LYS A 1 96 ? -9.388 23.100 -4.630 1.00 43.97 96 LYS A C 1
ATOM 765 O O . LYS A 1 96 ? -10.142 23.724 -3.888 1.00 43.97 96 LYS A O 1
ATOM 770 N N . GLU A 1 97 ? -9.289 21.770 -4.600 1.00 53.62 97 GLU A N 1
ATOM 771 C CA . GLU A 1 97 ? -9.897 20.978 -3.528 1.00 53.62 97 GLU A CA 1
ATOM 772 C C . GLU A 1 97 ? -9.056 21.107 -2.249 1.00 53.62 97 GLU A C 1
ATOM 774 O O . GLU A 1 97 ? -7.870 20.774 -2.224 1.00 53.62 97 GLU A O 1
ATOM 779 N N . VAL A 1 98 ? -9.668 21.598 -1.168 1.00 60.56 98 VAL A N 1
ATOM 780 C CA . VAL A 1 98 ? -9.078 21.512 0.172 1.00 60.56 98 VAL A CA 1
ATOM 781 C C . VAL A 1 98 ? -9.180 20.051 0.607 1.00 60.56 98 VAL A C 1
ATOM 783 O O . VAL A 1 98 ? -10.249 19.596 1.009 1.00 60.56 98 VAL A O 1
ATOM 786 N N . GLY A 1 99 ? -8.080 19.310 0.476 1.00 75.31 99 GLY A N 1
ATOM 787 C CA . GLY A 1 99 ? -7.995 17.911 0.888 1.00 75.31 99 GLY A CA 1
ATOM 788 C C . GLY A 1 99 ? -8.112 17.713 2.403 1.00 75.31 99 GLY A C 1
ATOM 789 O O . GLY A 1 99 ? -8.101 18.672 3.179 1.00 75.31 99 GLY A O 1
ATOM 790 N N . ARG A 1 100 ? -8.193 16.455 2.853 1.00 87.12 100 ARG A N 1
ATOM 791 C CA . ARG A 1 100 ? -8.181 16.093 4.282 1.00 87.12 100 ARG A CA 1
ATOM 792 C C . ARG A 1 100 ? -7.187 14.973 4.543 1.00 87.12 100 ARG A C 1
ATOM 794 O O . ARG A 1 100 ? -6.994 14.099 3.707 1.00 87.12 100 ARG A O 1
ATOM 801 N N . TYR A 1 101 ? -6.589 14.966 5.730 1.00 89.19 101 TYR A N 1
ATOM 802 C CA . TYR A 1 101 ? -5.774 13.831 6.149 1.00 89.19 101 TYR A CA 1
ATOM 803 C C . TYR A 1 101 ? -6.638 12.578 6.278 1.00 89.19 101 TYR A C 1
ATOM 805 O O . TYR A 1 101 ? -7.597 12.556 7.048 1.00 89.19 101 TYR A O 1
ATOM 813 N N . THR A 1 102 ? -6.270 11.534 5.541 1.00 93.12 102 THR A N 1
ATOM 814 C CA . THR A 1 102 ? -6.866 10.198 5.670 1.00 93.12 102 THR A CA 1
ATOM 815 C C . THR A 1 102 ? -5.962 9.309 6.536 1.00 93.12 102 THR A C 1
ATOM 817 O O . THR A 1 102 ? -4.753 9.557 6.608 1.00 93.12 102 THR A O 1
ATOM 820 N N . PRO A 1 103 ? -6.485 8.241 7.164 1.00 95.00 103 PRO A N 1
ATOM 821 C CA . PRO A 1 103 ? -5.674 7.273 7.902 1.00 95.00 103 PRO A CA 1
ATOM 822 C C . PRO A 1 103 ? -4.534 6.688 7.057 1.00 95.00 103 PRO A C 1
ATOM 824 O O . PRO A 1 103 ? -3.450 6.420 7.576 1.00 95.00 103 PRO A O 1
ATOM 827 N N . LEU A 1 104 ? -4.732 6.592 5.735 1.00 96.38 104 LEU A N 1
ATOM 828 C CA . LEU A 1 104 ? -3.720 6.128 4.789 1.00 96.38 104 LEU A CA 1
ATOM 829 C C . LEU A 1 104 ? -2.510 7.070 4.709 1.00 96.38 104 LEU A C 1
ATOM 831 O O . LEU A 1 104 ? -1.384 6.586 4.604 1.00 96.38 104 LEU A O 1
ATOM 835 N N . HIS A 1 105 ? -2.693 8.390 4.836 1.00 95.62 105 HIS A N 1
ATOM 836 C CA . HIS A 1 105 ? -1.576 9.342 4.918 1.00 95.62 105 HIS A CA 1
ATOM 837 C C . HIS A 1 105 ? -0.708 9.078 6.153 1.00 95.62 105 HIS A C 1
ATOM 839 O O . HIS A 1 105 ? 0.518 9.022 6.045 1.00 95.62 105 HIS A O 1
ATOM 845 N N . TRP A 1 106 ? -1.339 8.870 7.313 1.00 95.81 106 TRP A N 1
ATOM 846 C CA . TRP A 1 106 ? -0.639 8.614 8.573 1.00 95.81 106 TRP A CA 1
ATOM 847 C C . TRP A 1 106 ? 0.086 7.269 8.563 1.00 95.81 106 TRP A C 1
ATOM 849 O O . TRP A 1 106 ? 1.284 7.232 8.851 1.00 95.81 106 TRP A O 1
ATOM 859 N N . ALA A 1 107 ? -0.589 6.194 8.145 1.00 97.12 107 ALA A N 1
ATOM 860 C CA . ALA A 1 107 ? 0.022 4.871 8.018 1.00 97.12 107 ALA A CA 1
ATOM 861 C C . ALA A 1 107 ? 1.211 4.893 7.040 1.00 97.12 107 ALA A C 1
ATOM 863 O O . ALA A 1 107 ? 2.261 4.309 7.315 1.00 97.12 107 ALA A O 1
ATOM 864 N N . SER A 1 108 ? 1.090 5.645 5.939 1.00 97.38 108 SER A N 1
ATOM 865 C CA . SER A 1 108 ? 2.164 5.818 4.951 1.00 97.38 108 SER A CA 1
ATOM 866 C C . SER A 1 108 ? 3.364 6.565 5.500 1.00 97.38 108 SER A C 1
ATOM 868 O O . SER A 1 108 ? 4.494 6.124 5.304 1.00 97.38 108 SER A O 1
ATOM 870 N N . TYR A 1 109 ? 3.126 7.677 6.197 1.00 96.50 109 TYR A N 1
ATOM 871 C CA . TYR A 1 109 ? 4.180 8.476 6.816 1.00 96.50 109 TYR A CA 1
ATOM 872 C C . TYR A 1 109 ? 4.905 7.688 7.913 1.00 96.50 109 TYR A C 1
ATOM 874 O O . TYR A 1 109 ? 6.123 7.750 8.043 1.00 96.50 109 TYR A O 1
ATOM 882 N N . LYS A 1 110 ? 4.173 6.902 8.704 1.00 96.31 110 LYS A N 1
ATOM 883 C CA . LYS A 1 110 ? 4.748 6.119 9.805 1.00 96.31 110 LYS A CA 1
ATOM 884 C C . LYS A 1 110 ? 5.371 4.796 9.366 1.00 96.31 110 LYS A C 1
ATOM 886 O O . LYS A 1 110 ? 6.219 4.279 10.080 1.00 96.31 110 LYS A O 1
ATOM 891 N N . GLY A 1 111 ? 5.017 4.297 8.183 1.00 95.00 111 GLY A N 1
ATOM 892 C CA . GLY A 1 111 ? 5.600 3.082 7.609 1.00 95.00 111 GLY A CA 1
ATOM 893 C C . GLY A 1 111 ? 4.898 1.803 8.047 1.00 95.00 111 GLY A C 1
ATOM 894 O O . GLY A 1 111 ? 5.450 0.715 7.887 1.00 95.00 111 GLY A O 1
ATOM 895 N N . HIS A 1 112 ? 3.677 1.924 8.567 1.00 95.88 112 HIS A N 1
ATOM 896 C CA . HIS A 1 112 ? 2.871 0.808 9.058 1.00 95.88 112 HIS A CA 1
ATOM 897 C C . HIS A 1 112 ? 2.250 0.056 7.883 1.00 95.88 112 HIS A C 1
ATOM 899 O O . HIS A 1 112 ? 1.079 0.223 7.545 1.00 95.88 112 HIS A O 1
ATOM 905 N N . PHE A 1 113 ? 3.075 -0.733 7.196 1.00 92.25 113 PHE A N 1
ATOM 906 C CA . PHE A 1 113 ? 2.725 -1.346 5.916 1.00 92.25 113 PHE A CA 1
ATOM 907 C C . PHE A 1 113 ? 1.543 -2.323 6.010 1.00 92.25 113 PHE A C 1
ATOM 909 O O . PHE A 1 113 ? 0.740 -2.360 5.083 1.00 92.25 113 PHE A O 1
ATOM 916 N N . ARG A 1 114 ? 1.383 -3.060 7.120 1.00 92.81 114 ARG A N 1
ATOM 917 C CA . ARG A 1 114 ? 0.227 -3.954 7.331 1.00 92.81 114 ARG A CA 1
ATOM 918 C C . ARG A 1 114 ? -1.078 -3.158 7.411 1.00 92.81 114 ARG A C 1
ATOM 920 O O . ARG A 1 114 ? -2.033 -3.494 6.721 1.00 92.81 114 ARG A O 1
ATOM 927 N N . ILE A 1 115 ? -1.088 -2.030 8.125 1.00 95.56 115 ILE A N 1
ATOM 928 C CA . ILE A 1 115 ? -2.224 -1.094 8.115 1.00 95.56 115 ILE A CA 1
ATOM 929 C C . ILE A 1 115 ? -2.479 -0.535 6.712 1.00 95.56 115 ILE A C 1
ATOM 931 O O . ILE A 1 115 ? -3.626 -0.489 6.276 1.00 95.56 115 ILE A O 1
ATOM 935 N N . VAL A 1 116 ? -1.437 -0.144 5.968 1.00 96.94 116 VAL A N 1
ATOM 936 C CA . VAL A 1 116 ? -1.593 0.322 4.574 1.00 96.94 116 VAL A CA 1
ATOM 937 C C . VAL A 1 116 ? -2.316 -0.728 3.728 1.00 96.94 116 VAL A C 1
ATOM 939 O O . VAL A 1 116 ? -3.208 -0.384 2.956 1.00 96.94 116 VAL A O 1
ATOM 942 N N . TRP A 1 117 ? -1.974 -2.005 3.886 1.00 94.94 117 TRP A N 1
ATOM 943 C CA . TRP A 1 117 ? -2.632 -3.102 3.183 1.00 94.94 117 TRP A CA 1
ATOM 944 C C . TRP A 1 117 ? -4.120 -3.209 3.518 1.00 94.94 117 TRP A C 1
ATOM 946 O O . TRP A 1 117 ? -4.937 -3.271 2.598 1.00 94.94 117 TRP A O 1
ATOM 956 N N . LEU A 1 118 ? -4.467 -3.158 4.808 1.00 93.69 118 LEU A N 1
ATOM 957 C CA . LEU A 1 118 ? -5.854 -3.167 5.281 1.00 93.69 118 LEU A CA 1
ATOM 958 C C . LEU A 1 118 ? -6.653 -1.993 4.707 1.00 93.69 118 LEU A C 1
ATOM 960 O O . LEU A 1 118 ? -7.726 -2.185 4.144 1.00 93.69 118 LEU A O 1
ATOM 964 N N . LEU A 1 119 ? -6.106 -0.780 4.775 1.00 95.31 119 LEU A N 1
ATOM 965 C CA . LEU A 1 119 ? -6.772 0.423 4.275 1.00 95.31 119 LEU A CA 1
ATOM 966 C C . LEU A 1 119 ? -6.997 0.372 2.758 1.00 95.31 119 LEU A C 1
ATOM 968 O O . LEU A 1 119 ? -8.070 0.736 2.281 1.00 95.31 119 LEU A O 1
ATOM 972 N N . LEU A 1 120 ? -6.015 -0.115 1.994 1.00 94.31 120 LEU A N 1
ATOM 973 C CA . LEU A 1 120 ? -6.171 -0.327 0.552 1.00 94.31 120 LEU A CA 1
ATOM 974 C C . LEU A 1 120 ? -7.216 -1.407 0.246 1.00 94.31 120 LEU A C 1
ATOM 976 O O . LEU A 1 120 ? -7.927 -1.299 -0.752 1.00 94.31 120 LEU A O 1
ATOM 980 N N . LYS A 1 121 ? -7.314 -2.447 1.083 1.00 92.50 121 LYS A N 1
ATOM 981 C CA . LYS A 1 121 ? -8.308 -3.517 0.932 1.00 92.50 121 LYS A CA 1
ATOM 982 C C . LYS A 1 121 ? -9.730 -2.997 1.126 1.00 92.50 121 LYS A C 1
ATOM 984 O O . LYS A 1 121 ? -10.615 -3.411 0.382 1.00 92.50 121 LYS A O 1
ATOM 989 N N . GLU A 1 122 ? -9.915 -2.077 2.069 1.00 91.69 122 GLU A N 1
ATOM 990 C CA . GLU A 1 122 ? -11.188 -1.390 2.316 1.00 91.69 122 GLU A CA 1
ATOM 991 C C . GLU A 1 122 ? -11.504 -0.290 1.291 1.00 91.69 122 GLU A C 1
ATOM 993 O O . GLU A 1 122 ? -12.575 0.302 1.334 1.00 91.69 122 GLU A O 1
ATOM 998 N N . GLY A 1 123 ? -10.609 -0.023 0.335 1.00 90.88 123 GLY A N 1
ATOM 999 C CA . GLY A 1 123 ? -10.878 0.889 -0.776 1.00 90.88 123 GLY A CA 1
ATOM 1000 C C . GLY A 1 123 ? -10.502 2.348 -0.528 1.00 90.88 123 GLY A C 1
ATOM 1001 O O . GLY A 1 123 ? -10.885 3.201 -1.328 1.00 90.88 123 GLY A O 1
ATOM 1002 N N . LEU A 1 124 ? -9.727 2.659 0.519 1.00 93.12 124 LEU A N 1
ATOM 1003 C CA . LEU A 1 124 ? -9.139 3.996 0.645 1.00 93.12 124 LEU A CA 1
ATOM 1004 C C . LEU A 1 124 ? -8.195 4.254 -0.533 1.00 93.12 124 LEU A C 1
ATOM 1006 O O . LEU A 1 124 ? -7.331 3.429 -0.851 1.00 93.12 124 LEU A O 1
ATOM 1010 N N . SER A 1 125 ? -8.327 5.423 -1.160 1.00 92.25 125 SER A N 1
ATOM 1011 C CA . SER A 1 125 ? -7.523 5.758 -2.327 1.00 92.25 125 SER A CA 1
ATOM 1012 C C . SER A 1 125 ? -6.154 6.306 -1.907 1.00 92.25 125 SER A C 1
ATOM 1014 O O . SER A 1 125 ? -6.078 7.291 -1.170 1.00 92.25 125 SER A O 1
ATOM 1016 N N . PRO A 1 126 ? -5.034 5.758 -2.419 1.00 92.56 126 PRO A N 1
ATOM 1017 C CA . PRO A 1 126 ? -3.713 6.353 -2.218 1.00 92.56 126 PRO A CA 1
ATOM 1018 C C . PRO A 1 126 ? -3.549 7.692 -2.953 1.00 92.56 126 PRO A C 1
ATOM 1020 O O . PRO A 1 126 ? -2.527 8.352 -2.767 1.00 92.56 126 PRO A O 1
ATOM 1023 N N . LEU A 1 127 ? -4.526 8.073 -3.787 1.00 90.75 127 LEU A N 1
ATOM 1024 C CA . LEU A 1 127 ? -4.570 9.329 -4.534 1.00 90.75 127 LEU A CA 1
ATOM 1025 C C . LEU A 1 127 ? -5.363 10.431 -3.835 1.00 90.75 127 LEU A C 1
ATOM 1027 O O . LEU A 1 127 ? -5.336 11.568 -4.308 1.00 90.75 127 LEU A O 1
ATOM 1031 N N . ASP A 1 128 ? -6.049 10.120 -2.731 1.00 90.88 128 ASP A N 1
ATOM 1032 C CA . ASP A 1 128 ? -6.662 11.156 -1.908 1.00 90.88 128 ASP A CA 1
ATOM 1033 C C . ASP A 1 128 ? -5.589 12.132 -1.432 1.00 90.88 128 ASP A C 1
ATOM 1035 O O . ASP A 1 128 ? -4.471 11.732 -1.099 1.00 90.88 128 ASP A O 1
ATOM 1039 N N . ILE A 1 129 ? -5.939 13.417 -1.421 1.00 90.62 129 ILE A N 1
ATOM 1040 C CA . ILE A 1 129 ? -5.022 14.497 -1.070 1.00 90.62 129 ILE A CA 1
ATOM 1041 C C . ILE A 1 129 ? -5.304 15.046 0.329 1.00 90.62 129 ILE A C 1
ATOM 1043 O O . ILE A 1 129 ? -6.459 15.196 0.737 1.00 90.62 129 ILE A O 1
ATOM 1047 N N . ASP A 1 130 ? -4.240 15.391 1.051 1.00 89.88 130 ASP A N 1
ATOM 1048 C CA . ASP A 1 130 ? -4.304 16.145 2.300 1.00 89.88 130 ASP A CA 1
ATOM 1049 C C . ASP A 1 130 ? -4.490 17.658 2.065 1.00 89.88 130 ASP A C 1
ATOM 1051 O O . ASP A 1 130 ? -4.586 18.147 0.937 1.00 89.88 130 ASP A O 1
ATOM 1055 N N . VAL A 1 131 ? -4.527 18.433 3.154 1.00 86.56 131 VAL A N 1
ATOM 1056 C CA . VAL A 1 131 ? -4.697 19.901 3.123 1.00 86.56 131 VAL A CA 1
ATOM 1057 C C . VAL A 1 131 ? -3.577 20.645 2.377 1.00 86.56 131 VAL A C 1
ATOM 1059 O O . VAL A 1 131 ? -3.728 21.820 2.045 1.00 86.56 131 VAL A O 1
ATOM 1062 N N . PHE A 1 132 ? -2.445 19.990 2.114 1.00 86.94 132 PHE A N 1
ATOM 1063 C CA . PHE A 1 132 ? -1.313 20.524 1.355 1.00 86.94 132 PHE A CA 1
ATOM 1064 C C . PHE A 1 132 ? -1.244 19.958 -0.072 1.00 86.94 132 PHE A C 1
ATOM 1066 O O . PHE A 1 132 ? -0.277 20.230 -0.792 1.00 86.94 132 PHE A O 1
ATOM 1073 N N . GLY A 1 133 ? -2.246 19.180 -0.487 1.00 89.94 133 GLY A N 1
ATOM 1074 C CA . GLY A 1 133 ? -2.276 18.493 -1.772 1.00 89.94 133 GLY A CA 1
ATOM 1075 C C . GLY A 1 133 ? -1.356 17.274 -1.839 1.00 89.94 133 GLY A C 1
ATOM 1076 O O . GLY A 1 133 ? -1.104 16.776 -2.932 1.00 89.94 133 GLY A O 1
ATOM 1077 N N . ASN A 1 134 ? -0.785 16.816 -0.721 1.00 93.12 134 ASN A N 1
ATOM 1078 C CA . ASN A 1 134 ? 0.039 15.609 -0.726 1.00 93.12 134 ASN A CA 1
ATOM 1079 C C . ASN A 1 134 ? -0.863 14.384 -0.777 1.00 93.12 134 ASN A C 1
ATOM 1081 O O . ASN A 1 134 ? -1.858 14.337 -0.071 1.00 93.12 134 ASN A O 1
ATOM 1085 N N . THR A 1 135 ? -0.459 13.380 -1.545 1.00 94.94 135 THR A N 1
ATOM 1086 C CA . THR A 1 135 ? -1.059 12.040 -1.522 1.00 94.94 135 THR A CA 1
ATOM 1087 C C . THR A 1 135 ? -0.363 11.132 -0.503 1.00 94.94 135 THR A C 1
ATOM 1089 O O . THR A 1 135 ? 0.705 11.466 0.026 1.00 94.94 135 THR A O 1
ATOM 1092 N N . ALA A 1 136 ? -0.890 9.927 -0.279 1.00 95.81 136 ALA A N 1
ATOM 1093 C CA . ALA A 1 136 ? -0.251 8.920 0.575 1.00 95.81 136 ALA A CA 1
ATOM 1094 C C . ALA A 1 136 ? 1.193 8.587 0.135 1.00 95.81 136 ALA A C 1
ATOM 1096 O O . ALA A 1 136 ? 2.077 8.367 0.965 1.00 95.81 136 ALA A O 1
ATOM 1097 N N . VAL A 1 137 ? 1.463 8.634 -1.173 1.00 96.00 137 VAL A N 1
ATOM 1098 C CA . VAL A 1 137 ? 2.804 8.449 -1.744 1.00 96.00 137 VAL A CA 1
ATOM 1099 C C . VAL A 1 137 ? 3.773 9.544 -1.303 1.00 96.00 137 VAL A C 1
ATOM 1101 O O . VAL A 1 137 ? 4.904 9.242 -0.927 1.00 96.00 137 VAL A O 1
ATOM 1104 N N . HIS A 1 138 ? 3.351 10.811 -1.338 1.00 96.19 138 HIS A N 1
ATOM 1105 C CA . HIS A 1 138 ? 4.184 11.934 -0.902 1.00 96.19 138 HIS A CA 1
ATOM 1106 C C . HIS A 1 138 ? 4.613 11.751 0.557 1.00 96.19 138 HIS A C 1
ATOM 1108 O O . HIS A 1 138 ? 5.774 11.979 0.893 1.00 96.19 138 HIS A O 1
ATOM 1114 N N . GLN A 1 139 ? 3.688 11.286 1.402 1.00 96.62 139 GLN A N 1
ATOM 1115 C CA . GLN A 1 139 ? 3.951 10.999 2.809 1.00 96.62 139 GLN A CA 1
ATOM 1116 C C . GLN A 1 139 ? 4.932 9.832 2.986 1.00 96.62 139 GLN A C 1
ATOM 1118 O O . GLN A 1 139 ? 5.896 9.973 3.735 1.00 96.62 139 GLN A O 1
ATOM 1123 N N . ALA A 1 140 ? 4.744 8.722 2.259 1.00 96.94 140 ALA A N 1
ATOM 1124 C CA . ALA A 1 140 ? 5.668 7.581 2.290 1.00 96.94 140 ALA A CA 1
ATOM 1125 C C . ALA A 1 140 ? 7.077 7.946 1.793 1.00 96.94 140 ALA A C 1
ATOM 1127 O O . ALA A 1 140 ? 8.076 7.464 2.329 1.00 96.94 140 ALA A O 1
ATOM 1128 N N . ALA A 1 141 ? 7.177 8.805 0.776 1.00 97.06 141 ALA A N 1
ATOM 1129 C CA . ALA A 1 141 ? 8.458 9.274 0.267 1.00 97.06 141 ALA A CA 1
ATOM 1130 C C . ALA A 1 141 ? 9.160 10.206 1.264 1.00 97.06 141 ALA A C 1
ATOM 1132 O O . ALA A 1 141 ? 10.347 10.022 1.543 1.00 97.06 141 ALA A O 1
ATOM 1133 N N . ALA A 1 142 ? 8.423 11.150 1.858 1.00 96.44 142 ALA A N 1
ATOM 1134 C CA . ALA A 1 142 ? 8.939 12.069 2.870 1.00 96.44 142 ALA A CA 1
ATOM 1135 C C . ALA A 1 142 ? 9.499 11.342 4.102 1.00 96.44 142 ALA A C 1
ATOM 1137 O O . ALA A 1 142 ? 10.515 11.754 4.660 1.00 96.44 142 ALA A O 1
ATOM 1138 N N . SER A 1 143 ? 8.886 10.238 4.515 1.00 95.44 143 SER A N 1
ATOM 1139 C CA . SER A 1 143 ? 9.359 9.432 5.643 1.00 95.44 143 SER A CA 1
ATOM 1140 C C . SER A 1 143 ? 10.409 8.377 5.280 1.00 95.44 143 SER A C 1
ATOM 1142 O O . SER A 1 143 ? 10.977 7.760 6.177 1.00 95.44 143 SER A O 1
ATOM 1144 N N . GLY A 1 144 ? 10.693 8.165 3.991 1.00 95.44 144 GLY A N 1
ATOM 1145 C CA . GLY A 1 144 ? 11.671 7.171 3.542 1.00 95.44 144 GLY A CA 1
ATOM 1146 C C . GLY A 1 144 ? 11.154 5.725 3.560 1.00 95.44 144 GLY A C 1
ATOM 1147 O O . GLY A 1 144 ? 11.955 4.789 3.555 1.00 95.44 144 GLY A O 1
ATOM 1148 N N . ASN A 1 145 ? 9.834 5.515 3.576 1.00 95.69 145 ASN A N 1
ATOM 1149 C CA . ASN A 1 145 ? 9.214 4.196 3.729 1.00 95.69 145 ASN A CA 1
ATOM 1150 C C . ASN A 1 145 ? 9.174 3.412 2.410 1.00 95.69 145 ASN A C 1
ATOM 1152 O O . ASN A 1 145 ? 8.142 3.319 1.740 1.00 95.69 145 ASN A O 1
ATOM 1156 N N . LEU A 1 146 ? 10.304 2.792 2.064 1.00 95.25 146 LEU A N 1
ATOM 1157 C CA . LEU A 1 146 ? 10.458 1.981 0.853 1.00 95.25 146 LEU A CA 1
ATOM 1158 C C . LEU A 1 146 ? 9.409 0.853 0.713 1.00 95.25 146 LEU A C 1
ATOM 1160 O O . LEU A 1 146 ? 8.816 0.763 -0.361 1.00 95.25 146 LEU A O 1
ATOM 1164 N N . PRO A 1 147 ? 9.096 0.034 1.744 1.00 94.88 147 PRO A N 1
ATOM 1165 C CA . PRO A 1 147 ? 8.113 -1.048 1.593 1.00 94.88 147 PRO A CA 1
ATOM 1166 C C . PRO A 1 147 ? 6.703 -0.551 1.244 1.00 94.88 147 PRO A C 1
ATOM 1168 O O . PRO A 1 147 ? 5.983 -1.182 0.472 1.00 94.88 147 PRO A O 1
ATOM 1171 N N . VAL A 1 148 ? 6.314 0.611 1.780 1.00 96.50 148 VAL A N 1
ATOM 1172 C CA . VAL A 1 148 ? 5.025 1.244 1.475 1.00 96.50 148 VAL A CA 1
ATOM 1173 C C . VAL A 1 148 ? 5.000 1.742 0.027 1.00 96.50 148 VAL A C 1
ATOM 1175 O O . VAL A 1 148 ? 4.012 1.544 -0.678 1.00 96.50 148 VAL A O 1
ATOM 1178 N N . LEU A 1 149 ? 6.098 2.326 -0.461 1.00 96.19 149 LEU A N 1
ATOM 1179 C CA . LEU A 1 149 ? 6.204 2.750 -1.859 1.00 96.19 149 LEU A CA 1
ATOM 1180 C C . LEU A 1 149 ? 6.190 1.573 -2.833 1.00 96.19 149 LEU A C 1
ATOM 1182 O O . LEU A 1 149 ? 5.489 1.640 -3.840 1.00 96.19 149 LEU A O 1
ATOM 1186 N N . GLU A 1 150 ? 6.897 0.483 -2.532 1.00 95.38 150 GLU A N 1
ATOM 1187 C CA . GLU A 1 150 ? 6.815 -0.750 -3.324 1.00 95.38 150 GLU A CA 1
ATOM 1188 C C . GLU A 1 150 ? 5.377 -1.280 -3.382 1.00 95.38 150 GLU A C 1
ATOM 1190 O O . GLU A 1 150 ? 4.913 -1.691 -4.448 1.00 95.38 150 GLU A O 1
ATOM 1195 N N . CYS A 1 151 ? 4.645 -1.220 -2.264 1.00 95.69 151 CYS A N 1
ATOM 1196 C CA . CYS A 1 151 ? 3.228 -1.570 -2.216 1.00 95.69 151 CYS A CA 1
ATOM 1197 C C . CYS A 1 151 ? 2.401 -0.685 -3.162 1.00 95.69 151 CYS A C 1
ATOM 1199 O O . CYS A 1 151 ? 1.660 -1.214 -3.993 1.00 95.69 151 CYS A O 1
ATOM 1201 N N . TYR A 1 152 ? 2.568 0.638 -3.121 1.00 96.19 152 TYR A N 1
ATOM 1202 C CA . TYR A 1 152 ? 1.863 1.553 -4.025 1.00 96.19 152 TYR A CA 1
ATOM 1203 C C . TYR A 1 152 ? 2.218 1.338 -5.499 1.00 96.19 152 TYR A C 1
ATOM 1205 O O . TYR A 1 152 ? 1.318 1.216 -6.332 1.00 96.19 152 TYR A O 1
ATOM 1213 N N . LEU A 1 153 ? 3.497 1.172 -5.835 1.00 95.81 153 LEU A N 1
ATOM 1214 C CA . LEU A 1 153 ? 3.922 0.841 -7.200 1.00 95.81 153 LEU A CA 1
ATOM 1215 C C . LEU A 1 153 ? 3.348 -0.500 -7.669 1.00 95.81 153 LEU A C 1
ATOM 1217 O O . LEU A 1 153 ? 2.987 -0.665 -8.834 1.00 95.81 153 LEU A O 1
ATOM 1221 N N . SER A 1 154 ? 3.236 -1.478 -6.768 1.00 94.62 154 SER A N 1
ATOM 1222 C CA . SER A 1 154 ? 2.632 -2.772 -7.093 1.00 94.62 154 SER A CA 1
ATOM 1223 C C . SER A 1 154 ? 1.138 -2.648 -7.400 1.00 94.62 154 SER A C 1
ATOM 1225 O O . SER A 1 154 ? 0.594 -3.497 -8.097 1.00 94.62 154 SER A O 1
ATOM 1227 N N . ARG A 1 155 ? 0.483 -1.576 -6.939 1.00 93.44 155 ARG A N 1
ATOM 1228 C CA . ARG A 1 155 ? -0.911 -1.226 -7.247 1.00 93.44 155 ARG A CA 1
ATOM 1229 C C . ARG A 1 155 ? -1.063 -0.234 -8.396 1.00 93.44 155 ARG A C 1
ATOM 1231 O O . ARG A 1 155 ? -2.188 0.120 -8.723 1.00 93.44 155 ARG A O 1
ATOM 1238 N N . GLY A 1 156 ? 0.033 0.144 -9.046 1.00 92.31 156 GLY A N 1
ATOM 1239 C CA . GLY A 1 156 ? -0.000 1.028 -10.205 1.00 92.31 156 GLY A CA 1
ATOM 1240 C C . GLY A 1 156 ? -0.225 2.497 -9.873 1.00 92.31 156 GLY A C 1
ATOM 1241 O O . GLY A 1 156 ? -0.650 3.258 -10.735 1.00 92.31 156 GLY A O 1
ATOM 1242 N N . VAL A 1 157 ? 0.055 2.900 -8.633 1.00 92.94 157 VAL A N 1
ATOM 1243 C CA . VAL A 1 157 ? -0.084 4.293 -8.206 1.00 92.94 157 VAL A CA 1
ATOM 1244 C C . VAL A 1 157 ? 0.943 5.169 -8.927 1.00 92.94 157 VAL A C 1
ATOM 1246 O O . VAL A 1 157 ? 2.134 4.847 -8.954 1.00 92.94 157 VAL A O 1
ATOM 1249 N N . ASP A 1 158 ? 0.476 6.284 -9.490 1.00 89.44 158 ASP A N 1
ATOM 1250 C CA . ASP A 1 158 ? 1.328 7.262 -10.162 1.00 89.44 158 ASP A CA 1
ATOM 1251 C C . ASP A 1 158 ? 2.189 8.048 -9.157 1.00 89.44 158 ASP A C 1
ATOM 1253 O O . ASP A 1 158 ? 1.688 8.643 -8.200 1.00 89.44 158 ASP A O 1
ATOM 1257 N N . MET A 1 159 ? 3.500 8.062 -9.401 1.00 91.19 159 MET A N 1
ATOM 1258 C CA . MET A 1 159 ? 4.499 8.744 -8.573 1.00 91.19 159 MET A CA 1
ATOM 1259 C C . MET A 1 159 ? 4.809 10.169 -9.051 1.00 91.19 159 MET A C 1
ATOM 1261 O O . MET A 1 159 ? 5.544 10.896 -8.380 1.00 91.19 159 MET A O 1
ATOM 1265 N N . GLU A 1 160 ? 4.262 10.578 -10.197 1.00 91.44 160 GLU A N 1
ATOM 1266 C CA . GLU A 1 160 ? 4.535 11.869 -10.845 1.00 91.44 160 GLU A CA 1
ATOM 1267 C C . GLU A 1 160 ? 3.527 12.960 -10.461 1.00 91.44 160 GLU A C 1
ATOM 1269 O O . GLU A 1 160 ? 3.612 14.105 -10.922 1.00 91.44 160 GLU A O 1
ATOM 1274 N N . LEU A 1 161 ? 2.569 12.626 -9.593 1.00 90.50 161 LEU A N 1
ATOM 1275 C CA . LEU A 1 161 ? 1.612 13.585 -9.063 1.00 90.50 161 LEU A CA 1
ATOM 1276 C C . LEU A 1 161 ? 2.328 14.672 -8.267 1.00 90.50 161 LEU A C 1
ATOM 1278 O O . LEU A 1 161 ? 3.221 14.397 -7.470 1.00 90.50 161 LEU A O 1
ATOM 1282 N N . LYS A 1 162 ? 1.902 15.915 -8.492 1.00 91.25 162 LYS A N 1
ATOM 1283 C CA . LYS A 1 162 ? 2.415 17.095 -7.802 1.00 91.25 162 LYS A CA 1
ATOM 1284 C C . LYS A 1 162 ? 1.424 17.541 -6.743 1.00 91.25 162 LYS A C 1
ATOM 1286 O O . LYS A 1 162 ? 0.233 17.640 -7.030 1.00 91.25 162 LYS A O 1
ATOM 1291 N N . ASN A 1 163 ? 1.930 17.872 -5.563 1.00 90.12 163 ASN A N 1
ATOM 1292 C CA . ASN A 1 163 ? 1.143 18.515 -4.519 1.00 90.12 163 ASN A CA 1
ATOM 1293 C C . ASN A 1 163 ? 0.847 19.994 -4.834 1.00 90.12 163 ASN A C 1
ATOM 1295 O O . ASN A 1 163 ? 1.301 20.541 -5.844 1.00 90.12 163 ASN A O 1
ATOM 1299 N N . SER A 1 164 ? 0.148 20.689 -3.929 1.00 88.50 164 SER A N 1
ATOM 1300 C CA . SER A 1 164 ? -0.229 22.103 -4.105 1.00 88.50 164 SER A CA 1
ATOM 1301 C C . SER A 1 164 ? 0.962 23.068 -4.174 1.00 88.50 164 SER A C 1
ATOM 1303 O O . SER A 1 164 ? 0.803 24.219 -4.573 1.00 88.50 164 SER A O 1
ATOM 1305 N N . ARG A 1 165 ? 2.167 22.622 -3.793 1.00 87.31 165 ARG A N 1
ATOM 1306 C CA . ARG A 1 165 ? 3.424 23.380 -3.919 1.00 87.31 165 ARG A CA 1
ATOM 1307 C C . ARG A 1 165 ? 4.207 23.028 -5.188 1.00 87.31 165 ARG A C 1
ATOM 1309 O O . ARG A 1 165 ? 5.277 23.586 -5.407 1.00 87.31 165 ARG A O 1
ATOM 1316 N N . GLY A 1 166 ? 3.692 22.125 -6.022 1.00 90.19 166 GLY A N 1
ATOM 1317 C CA . GLY A 1 166 ? 4.335 21.678 -7.254 1.00 90.19 166 GLY A CA 1
ATOM 1318 C C . GLY A 1 166 ? 5.414 20.609 -7.062 1.00 90.19 166 GLY A C 1
ATOM 1319 O O . GLY A 1 166 ? 6.104 20.297 -8.032 1.00 90.19 166 GLY A O 1
ATOM 1320 N N . HIS A 1 167 ? 5.563 20.056 -5.855 1.00 93.06 167 HIS A N 1
ATOM 1321 C CA . HIS A 1 167 ? 6.526 18.996 -5.551 1.00 93.06 167 HIS A CA 1
ATOM 1322 C C . HIS A 1 167 ? 5.915 17.623 -5.810 1.00 93.06 167 HIS A C 1
ATOM 1324 O O . HIS A 1 167 ? 4.770 17.383 -5.438 1.00 93.06 167 HIS A O 1
ATOM 1330 N N . THR A 1 168 ? 6.698 16.733 -6.405 1.00 94.94 168 THR A N 1
ATOM 1331 C CA . THR A 1 168 ? 6.397 15.305 -6.539 1.00 94.94 168 THR A CA 1
ATOM 1332 C C . THR A 1 168 ? 6.866 14.525 -5.312 1.00 94.94 168 THR A C 1
ATOM 1334 O O . THR A 1 168 ? 7.622 15.033 -4.478 1.00 94.94 168 THR A O 1
ATOM 1337 N N . ALA A 1 169 ? 6.490 13.249 -5.217 1.00 95.06 169 ALA A N 1
ATOM 1338 C CA . ALA A 1 169 ? 7.030 12.351 -4.198 1.00 95.06 169 ALA A CA 1
ATOM 1339 C C . ALA A 1 169 ? 8.567 12.257 -4.243 1.00 95.06 169 ALA A C 1
ATOM 1341 O O . ALA A 1 169 ? 9.212 12.187 -3.198 1.00 95.06 169 ALA A O 1
ATOM 1342 N N . TYR A 1 170 ? 9.160 12.329 -5.440 1.00 96.56 170 TYR A N 1
ATOM 1343 C CA . TYR A 1 170 ? 10.611 12.354 -5.616 1.00 96.56 170 TYR A CA 1
ATOM 1344 C C . TYR A 1 170 ? 11.269 13.558 -4.928 1.00 96.56 170 TYR A C 1
ATOM 1346 O O . TYR A 1 170 ? 12.309 13.421 -4.280 1.00 96.56 170 TYR A O 1
ATOM 1354 N N . ASP A 1 171 ? 10.646 14.733 -5.036 1.00 95.62 171 ASP A N 1
ATOM 1355 C CA . ASP A 1 171 ? 11.172 15.977 -4.464 1.00 95.62 171 ASP A CA 1
ATOM 1356 C C . ASP A 1 171 ? 11.142 15.961 -2.930 1.00 95.62 171 ASP A C 1
ATOM 1358 O O . ASP A 1 171 ? 11.990 16.576 -2.282 1.00 95.62 171 ASP A O 1
ATOM 1362 N N . LEU A 1 172 ? 10.183 15.238 -2.345 1.00 95.56 172 LEU A N 1
ATOM 1363 C CA . LEU A 1 172 ? 10.043 15.085 -0.896 1.00 95.56 172 LEU A CA 1
ATOM 1364 C C . LEU A 1 172 ? 10.869 13.924 -0.327 1.00 95.56 172 LEU A C 1
ATOM 1366 O O . LEU A 1 172 ? 11.039 13.846 0.888 1.00 95.56 172 LEU A O 1
ATOM 1370 N N . ALA A 1 173 ? 11.385 13.035 -1.175 1.00 96.31 173 ALA A N 1
ATOM 1371 C CA . ALA A 1 173 ? 12.092 11.838 -0.748 1.00 96.31 173 ALA A CA 1
ATOM 1372 C C . ALA A 1 173 ? 13.331 12.151 0.110 1.00 96.31 173 ALA A C 1
ATOM 1374 O O . ALA A 1 173 ? 14.207 12.934 -0.279 1.00 96.31 173 ALA A O 1
ATOM 1375 N N . THR A 1 174 ? 13.440 11.484 1.260 1.00 92.12 174 THR A N 1
ATOM 1376 C CA . THR A 1 174 ? 14.544 11.686 2.214 1.00 92.12 174 THR A CA 1
ATOM 1377 C C . THR A 1 174 ? 15.726 10.750 1.989 1.00 92.12 174 THR A C 1
ATOM 1379 O O . THR A 1 174 ? 16.872 11.175 2.138 1.00 92.12 174 THR A O 1
ATOM 1382 N N . THR A 1 175 ? 15.477 9.499 1.596 1.00 95.12 175 THR A N 1
ATOM 1383 C CA . THR A 1 175 ? 16.519 8.478 1.410 1.00 95.12 175 THR A CA 1
ATOM 1384 C C . THR A 1 175 ? 16.883 8.289 -0.062 1.00 95.12 175 THR A C 1
ATOM 1386 O O . THR A 1 175 ? 16.117 8.635 -0.968 1.00 95.12 175 THR A O 1
ATOM 1389 N N . LYS A 1 176 ? 18.080 7.749 -0.320 1.00 95.31 176 LYS A N 1
ATOM 1390 C CA . LYS A 1 176 ? 18.542 7.491 -1.689 1.00 95.31 176 LYS A CA 1
ATOM 1391 C C . LYS A 1 176 ? 17.756 6.341 -2.315 1.00 95.31 176 LYS A C 1
ATOM 1393 O O . LYS A 1 176 ? 17.362 6.437 -3.465 1.00 95.31 176 LYS A O 1
ATOM 1398 N N . GLU A 1 177 ? 17.472 5.304 -1.544 1.00 95.31 177 GLU A N 1
ATOM 1399 C CA . GLU A 1 177 ? 16.750 4.112 -1.981 1.00 95.31 177 GLU A CA 1
ATOM 1400 C C . GLU A 1 177 ? 15.337 4.464 -2.465 1.00 95.31 177 GLU A C 1
ATOM 1402 O O . GLU A 1 177 ? 14.888 3.978 -3.501 1.00 95.31 177 GLU A O 1
ATOM 1407 N N . VAL A 1 178 ? 14.656 5.371 -1.754 1.00 96.25 178 VAL A N 1
ATOM 1408 C CA . VAL A 1 178 ? 13.346 5.890 -2.166 1.00 96.25 178 VAL A CA 1
ATOM 1409 C C . VAL A 1 178 ? 13.444 6.730 -3.440 1.00 96.25 178 VAL A C 1
ATOM 1411 O O . VAL A 1 178 ? 12.600 6.614 -4.326 1.00 96.25 178 VAL A O 1
ATOM 1414 N N . LYS A 1 179 ? 14.482 7.559 -3.574 1.00 96.31 179 LYS A N 1
ATOM 1415 C CA . LYS A 1 179 ? 14.725 8.309 -4.815 1.00 96.31 179 LYS A CA 1
ATOM 1416 C C . LYS A 1 179 ? 14.992 7.385 -5.991 1.00 96.31 179 LYS A C 1
ATOM 1418 O O . LYS A 1 179 ? 14.447 7.615 -7.065 1.00 96.31 179 LYS A O 1
ATOM 1423 N N . ASP A 1 180 ? 15.796 6.352 -5.782 1.00 96.31 180 ASP A N 1
ATOM 1424 C CA . ASP A 1 180 ? 16.186 5.400 -6.813 1.00 96.31 180 ASP A CA 1
ATOM 1425 C C . ASP A 1 180 ? 14.960 4.633 -7.329 1.00 96.31 180 ASP A C 1
ATOM 1427 O O . ASP A 1 180 ? 14.761 4.591 -8.540 1.00 96.31 180 ASP A O 1
ATOM 1431 N N . ILE A 1 181 ? 14.080 4.129 -6.451 1.00 95.88 181 ILE A N 1
ATOM 1432 C CA . ILE A 1 181 ? 12.873 3.408 -6.895 1.00 95.88 181 ILE A CA 1
ATOM 1433 C C . ILE A 1 181 ? 11.857 4.323 -7.593 1.00 95.88 181 ILE A C 1
ATOM 1435 O O . ILE A 1 181 ? 11.248 3.918 -8.584 1.00 95.88 181 ILE A O 1
ATOM 1439 N N . ILE A 1 182 ? 11.678 5.562 -7.117 1.00 96.00 182 ILE A N 1
ATOM 1440 C CA . ILE A 1 182 ? 10.776 6.525 -7.763 1.00 96.00 182 ILE A CA 1
ATOM 1441 C C . ILE A 1 182 ? 11.338 6.917 -9.134 1.00 96.00 182 ILE A C 1
ATOM 1443 O O . ILE A 1 182 ? 10.607 6.894 -10.121 1.00 96.00 182 ILE A O 1
ATOM 1447 N N . ASN A 1 183 ? 12.639 7.201 -9.229 1.00 95.62 183 ASN A N 1
ATOM 1448 C CA . ASN A 1 183 ? 13.299 7.476 -10.505 1.00 95.62 183 ASN A CA 1
ATOM 1449 C C . ASN A 1 183 ? 13.205 6.293 -11.464 1.00 95.62 183 ASN A C 1
ATOM 1451 O O . ASN A 1 183 ? 12.943 6.498 -12.644 1.00 95.62 183 ASN A O 1
ATOM 1455 N N . GLU A 1 184 ? 13.417 5.068 -10.984 1.00 94.94 184 GLU A N 1
ATOM 1456 C CA . GLU A 1 184 ? 13.300 3.866 -11.808 1.00 94.94 184 GLU A CA 1
ATOM 1457 C C . GLU A 1 184 ? 11.872 3.703 -12.334 1.00 94.94 184 GLU A C 1
ATOM 1459 O O . GLU A 1 184 ? 11.686 3.429 -13.522 1.00 94.94 184 GLU A O 1
ATOM 1464 N N . ALA A 1 185 ? 10.866 3.929 -11.484 1.00 94.38 185 ALA A N 1
ATOM 1465 C CA . ALA A 1 185 ? 9.469 3.912 -11.894 1.00 94.38 185 ALA A CA 1
ATOM 1466 C C . ALA A 1 185 ? 9.222 4.925 -13.015 1.00 94.38 185 ALA A C 1
ATOM 1468 O O . ALA A 1 185 ? 8.748 4.527 -14.077 1.00 94.38 185 ALA A O 1
ATOM 1469 N N . ILE A 1 186 ? 9.609 6.189 -12.808 1.00 92.31 186 ILE A N 1
ATOM 1470 C CA . ILE A 1 186 ? 9.408 7.297 -13.755 1.00 92.31 186 ILE A CA 1
ATOM 1471 C C . ILE A 1 186 ? 10.150 7.045 -15.072 1.00 92.31 186 ILE A C 1
ATOM 1473 O O . ILE A 1 186 ? 9.557 7.164 -16.140 1.00 92.31 186 ILE A O 1
ATOM 1477 N N . ALA A 1 187 ? 11.421 6.641 -15.006 1.00 93.88 187 ALA A N 1
ATOM 1478 C CA . ALA A 1 187 ? 12.261 6.392 -16.176 1.00 93.88 187 ALA A CA 1
ATOM 1479 C C . ALA A 1 187 ? 11.816 5.166 -16.989 1.00 93.88 187 ALA A C 1
ATOM 1481 O O . ALA A 1 187 ? 12.159 5.041 -18.168 1.00 93.88 187 ALA A O 1
ATOM 1482 N N . THR A 1 188 ? 11.066 4.242 -16.383 1.00 94.00 188 THR A N 1
ATOM 1483 C CA . THR A 1 188 ? 10.542 3.087 -17.105 1.00 94.00 188 THR A CA 1
ATOM 1484 C C . THR A 1 188 ? 9.281 3.477 -17.875 1.00 94.00 188 THR A C 1
ATOM 1486 O O . THR A 1 188 ? 8.177 3.482 -17.336 1.00 94.00 188 THR A O 1
ATOM 1489 N N . GLU A 1 189 ? 9.446 3.743 -19.171 1.00 93.44 189 GLU A N 1
ATOM 1490 C CA . GLU A 1 189 ? 8.358 4.122 -20.090 1.00 93.44 189 GLU A CA 1
ATOM 1491 C C . GLU A 1 189 ? 7.693 2.930 -20.794 1.00 93.44 189 GLU A C 1
ATOM 1493 O O . GLU A 1 189 ? 6.663 3.086 -21.449 1.00 93.44 189 GLU A O 1
ATOM 1498 N N . ARG A 1 190 ? 8.281 1.728 -20.720 1.00 95.94 190 ARG A N 1
ATOM 1499 C CA . ARG A 1 190 ? 7.795 0.544 -21.446 1.00 95.94 190 ARG A CA 1
ATOM 1500 C C . ARG A 1 190 ? 7.777 -0.707 -20.587 1.00 95.94 190 ARG A C 1
ATOM 1502 O O . ARG A 1 190 ? 8.679 -0.945 -19.788 1.00 95.94 190 ARG A O 1
ATOM 1509 N N . CYS A 1 191 ? 6.794 -1.567 -20.839 1.00 96.62 191 CYS A N 1
ATOM 1510 C CA . CYS A 1 191 ? 6.714 -2.879 -20.209 1.00 96.62 191 CYS A CA 1
ATOM 1511 C C . CYS A 1 191 ? 7.948 -3.729 -20.535 1.00 96.62 191 CYS A C 1
ATOM 1513 O O . CYS A 1 191 ? 8.309 -3.898 -21.702 1.00 96.62 191 CYS A O 1
ATOM 1515 N N . VAL A 1 192 ? 8.540 -4.346 -19.510 1.00 96.12 192 VAL A N 1
ATOM 1516 C CA . VAL A 1 192 ? 9.708 -5.228 -19.671 1.00 96.12 192 VAL A CA 1
ATOM 1517 C C . VAL A 1 192 ? 9.407 -6.456 -20.539 1.00 96.12 192 VAL A C 1
ATOM 1519 O O . VAL A 1 192 ? 10.297 -6.935 -21.233 1.00 96.12 192 VAL A O 1
ATOM 1522 N N . SER A 1 193 ? 8.170 -6.967 -20.521 1.00 95.75 193 SER A N 1
ATOM 1523 C CA . SER A 1 193 ? 7.807 -8.197 -21.238 1.00 95.75 193 SER A CA 1
ATOM 1524 C C . SER A 1 193 ? 7.320 -7.968 -22.669 1.00 95.75 193 SER A C 1
ATOM 1526 O O . SER A 1 193 ? 7.696 -8.729 -23.552 1.00 95.75 193 SER A O 1
ATOM 1528 N N . CYS A 1 194 ? 6.437 -6.991 -22.900 1.00 96.00 194 CYS A N 1
ATOM 1529 C CA . CYS A 1 194 ? 5.794 -6.784 -24.206 1.00 96.00 194 CYS A CA 1
ATOM 1530 C C . CYS A 1 194 ? 6.157 -5.448 -24.870 1.00 96.00 194 CYS A C 1
ATOM 1532 O O . CYS A 1 194 ? 5.669 -5.159 -25.959 1.00 96.00 194 CYS A O 1
ATOM 1534 N N . HIS A 1 195 ? 6.989 -4.624 -24.221 1.00 96.00 195 HIS A N 1
ATOM 1535 C CA . HIS A 1 195 ? 7.473 -3.326 -24.712 1.00 96.00 195 HIS A CA 1
ATOM 1536 C C . HIS A 1 195 ? 6.390 -2.286 -25.050 1.00 96.00 195 HIS A C 1
ATOM 1538 O O . HIS A 1 195 ? 6.694 -1.248 -25.653 1.00 96.00 195 HIS A O 1
ATOM 1544 N N . SER A 1 196 ? 5.145 -2.526 -24.621 1.00 95.75 196 SER A N 1
ATOM 1545 C CA . SER A 1 196 ? 4.059 -1.548 -24.677 1.00 95.75 196 SER A CA 1
ATOM 1546 C C . SER A 1 196 ? 4.443 -0.299 -23.891 1.00 95.75 196 SER A C 1
ATOM 1548 O O . SER A 1 196 ? 4.944 -0.431 -22.772 1.00 95.75 196 SER A O 1
ATOM 1550 N N . VAL A 1 197 ? 4.183 0.878 -24.457 1.00 95.31 197 VAL A N 1
ATOM 1551 C CA . VAL A 1 197 ? 4.394 2.163 -23.779 1.00 95.31 197 VAL A CA 1
ATOM 1552 C C . VAL A 1 197 ? 3.391 2.302 -22.646 1.00 95.31 197 VAL A C 1
ATOM 1554 O O . VAL A 1 197 ? 2.235 1.910 -22.802 1.00 95.31 197 VAL A O 1
ATOM 1557 N N . PHE A 1 198 ? 3.851 2.797 -21.510 1.00 93.38 198 PHE A N 1
ATOM 1558 C CA . PHE A 1 198 ? 3.002 3.117 -20.381 1.00 93.38 198 PHE A CA 1
ATOM 1559 C C . PHE A 1 198 ? 2.369 4.492 -20.551 1.00 93.38 198 PHE A C 1
ATOM 1561 O O . PHE A 1 198 ? 3.019 5.438 -20.988 1.00 93.38 198 PHE A O 1
ATOM 1568 N N . ASP A 1 199 ? 1.096 4.584 -20.203 1.00 89.50 199 ASP A N 1
ATOM 1569 C CA . ASP A 1 199 ? 0.307 5.808 -20.233 1.00 89.50 199 ASP A CA 1
ATOM 1570 C C . ASP A 1 199 ? -0.853 5.677 -19.232 1.00 89.50 199 ASP A C 1
ATOM 1572 O O . ASP A 1 199 ? -0.897 4.742 -18.431 1.00 89.50 199 ASP A O 1
ATOM 1576 N N . PHE A 1 200 ? -1.800 6.611 -19.273 1.00 83.25 200 PHE A N 1
ATOM 1577 C CA . PHE A 1 200 ? -2.964 6.608 -18.386 1.00 83.25 200 PHE A CA 1
ATOM 1578 C C . PHE A 1 200 ? -3.901 5.402 -18.588 1.00 83.25 200 PHE A C 1
ATOM 1580 O O . PHE A 1 200 ? -4.660 5.076 -17.687 1.00 83.25 200 PHE A O 1
ATOM 1587 N N . LYS A 1 201 ? -3.863 4.720 -19.741 1.00 87.75 201 LYS A N 1
ATOM 1588 C CA . LYS A 1 201 ? -4.631 3.484 -19.987 1.00 87.75 201 LYS A CA 1
ATOM 1589 C C . LYS A 1 201 ? -3.811 2.242 -19.665 1.00 87.75 201 LYS A C 1
ATOM 1591 O O . LYS A 1 201 ? -4.336 1.230 -19.205 1.00 87.75 201 LYS A O 1
ATOM 1596 N N . ASN A 1 202 ? -2.518 2.293 -19.956 1.00 90.75 202 ASN A N 1
ATOM 1597 C CA . ASN A 1 202 ? -1.586 1.201 -19.767 1.00 90.75 202 ASN A CA 1
ATOM 1598 C C . ASN A 1 202 ? -0.721 1.448 -18.531 1.00 90.75 202 ASN A C 1
ATOM 1600 O O . ASN A 1 202 ? 0.425 1.892 -18.631 1.00 90.75 202 ASN A O 1
ATOM 1604 N N . ILE A 1 203 ? -1.297 1.147 -17.369 1.00 91.62 203 ILE A N 1
ATOM 1605 C CA . ILE A 1 203 ? -0.706 1.427 -16.059 1.00 91.62 203 ILE A CA 1
ATOM 1606 C C . ILE A 1 203 ? 0.550 0.575 -15.811 1.00 91.62 203 ILE A C 1
ATOM 1608 O O . ILE A 1 203 ? 0.669 -0.577 -16.249 1.00 91.62 203 ILE A O 1
ATOM 1612 N N . ARG A 1 204 ? 1.501 1.165 -15.080 1.00 93.75 204 ARG A N 1
ATOM 1613 C CA . ARG A 1 204 ? 2.765 0.554 -14.650 1.00 93.75 204 ARG A CA 1
ATOM 1614 C C . ARG A 1 204 ? 2.600 -0.200 -13.345 1.00 93.75 204 ARG A C 1
ATOM 1616 O O . ARG A 1 204 ? 2.443 0.420 -12.307 1.00 93.75 204 ARG A O 1
ATOM 1623 N N . TYR A 1 205 ? 2.753 -1.515 -13.366 1.00 95.69 205 TYR A N 1
ATOM 1624 C CA . TYR A 1 205 ? 2.716 -2.348 -12.170 1.00 95.69 205 TYR A CA 1
ATOM 1625 C C . TYR A 1 205 ? 4.097 -2.874 -11.801 1.00 95.69 205 TYR A C 1
ATOM 1627 O O . TYR A 1 205 ? 4.798 -3.466 -12.624 1.00 95.69 205 TYR A O 1
ATOM 1635 N N . TYR A 1 206 ? 4.477 -2.706 -10.541 1.00 96.19 206 TYR A N 1
ATOM 1636 C CA . TYR A 1 206 ? 5.750 -3.188 -10.018 1.00 96.19 206 TYR A CA 1
ATOM 1637 C C . TYR A 1 206 ? 5.672 -4.633 -9.529 1.00 96.19 206 TYR A C 1
ATOM 1639 O O . TYR A 1 206 ? 4.936 -4.948 -8.597 1.00 96.19 206 TYR A O 1
ATOM 1647 N N . CYS A 1 207 ? 6.461 -5.518 -10.135 1.00 95.56 207 CYS A N 1
ATOM 1648 C CA . CYS A 1 207 ? 6.590 -6.903 -9.695 1.00 95.56 207 CYS A CA 1
ATOM 1649 C C . CYS A 1 207 ? 7.463 -6.981 -8.439 1.00 95.56 207 CYS A C 1
ATOM 1651 O O . CYS A 1 207 ? 8.664 -6.715 -8.512 1.00 95.56 207 CYS A O 1
ATOM 1653 N N . ILE A 1 208 ? 6.896 -7.436 -7.320 1.00 91.31 208 ILE A N 1
ATOM 1654 C CA . ILE A 1 208 ? 7.609 -7.493 -6.035 1.00 91.31 208 ILE A CA 1
ATOM 1655 C C . ILE A 1 208 ? 8.778 -8.488 -6.034 1.00 91.31 208 ILE A C 1
ATOM 1657 O O . ILE A 1 208 ? 9.724 -8.315 -5.276 1.00 91.31 208 ILE A O 1
ATOM 1661 N N . THR A 1 209 ? 8.740 -9.512 -6.892 1.00 91.38 209 THR A N 1
ATOM 1662 C CA . THR A 1 209 ? 9.766 -10.564 -6.939 1.00 91.38 209 THR A CA 1
ATOM 1663 C C . THR A 1 209 ? 10.986 -10.131 -7.739 1.00 91.38 209 THR A C 1
ATOM 1665 O O . THR A 1 209 ? 12.110 -10.207 -7.253 1.00 91.38 209 THR A O 1
ATOM 1668 N N . CYS A 1 210 ? 10.779 -9.689 -8.984 1.00 92.75 210 CYS A N 1
ATOM 1669 C CA . CYS A 1 210 ? 11.884 -9.315 -9.867 1.00 92.75 210 CYS A CA 1
ATOM 1670 C C . CYS A 1 210 ? 12.195 -7.816 -9.854 1.00 92.75 210 CYS A C 1
ATOM 1672 O O . CYS A 1 210 ? 13.083 -7.407 -10.596 1.00 92.75 210 CYS A O 1
ATOM 1674 N N . LYS A 1 211 ? 11.444 -7.019 -9.079 1.00 94.19 211 LYS A N 1
ATOM 1675 C CA . LYS A 1 211 ? 11.662 -5.584 -8.862 1.00 94.19 211 LYS A CA 1
ATOM 1676 C C . LYS A 1 211 ? 11.703 -4.796 -10.183 1.00 94.19 211 LYS A C 1
ATOM 1678 O O . LYS A 1 211 ? 12.623 -4.040 -10.439 1.00 94.19 211 LYS A O 1
ATOM 1683 N N . ARG A 1 212 ? 10.734 -5.053 -11.074 1.00 95.81 212 ARG A N 1
ATOM 1684 C CA . ARG A 1 212 ? 10.621 -4.441 -12.419 1.00 95.81 212 ARG A CA 1
ATOM 1685 C C . ARG A 1 212 ? 9.174 -4.101 -12.761 1.00 95.81 212 ARG A C 1
ATOM 1687 O O . ARG A 1 212 ? 8.262 -4.695 -12.185 1.00 95.81 212 ARG A O 1
ATOM 1694 N N . PHE A 1 213 ? 8.975 -3.231 -13.751 1.00 96.38 213 PHE A N 1
ATOM 1695 C CA . PHE A 1 213 ? 7.655 -2.738 -14.154 1.00 96.38 213 PHE A CA 1
ATOM 1696 C C . PHE A 1 213 ? 7.055 -3.478 -15.357 1.00 96.38 213 PHE A C 1
ATOM 1698 O O . PHE A 1 213 ? 7.717 -3.756 -16.365 1.00 96.38 213 PHE A O 1
ATOM 1705 N N . TYR A 1 214 ? 5.763 -3.772 -15.264 1.00 97.12 214 TYR A N 1
ATOM 1706 C CA . TYR A 1 214 ? 4.985 -4.512 -16.252 1.00 97.12 214 TYR A CA 1
ATOM 1707 C C . TYR A 1 214 ? 3.630 -3.841 -16.473 1.00 97.12 214 TYR A C 1
ATOM 1709 O O . TYR A 1 214 ? 3.165 -3.091 -15.626 1.00 97.12 214 TYR A O 1
ATOM 1717 N N . CYS A 1 215 ? 3.003 -4.081 -17.623 1.00 95.38 215 CYS A N 1
ATOM 1718 C CA . CYS A 1 215 ? 1.642 -3.612 -17.869 1.00 95.38 215 CYS A CA 1
ATOM 1719 C C . CYS A 1 215 ? 0.604 -4.572 -17.290 1.00 95.38 215 CYS A C 1
ATOM 1721 O O . CYS A 1 215 ? 0.917 -5.737 -17.040 1.00 95.38 215 CYS A O 1
ATOM 1723 N N . THR A 1 216 ? -0.653 -4.133 -17.213 1.00 91.94 216 THR A N 1
ATOM 1724 C CA . THR A 1 216 ? -1.798 -4.919 -16.718 1.00 91.94 216 THR A CA 1
ATOM 1725 C C . THR A 1 216 ? -1.923 -6.307 -17.357 1.00 91.94 216 THR A C 1
ATOM 1727 O O . THR A 1 216 ? -2.360 -7.246 -16.710 1.00 91.94 216 THR A O 1
ATOM 1730 N N . LYS A 1 217 ? -1.520 -6.477 -18.625 1.00 93.94 217 LYS A N 1
ATOM 1731 C CA . LYS A 1 217 ? -1.574 -7.777 -19.329 1.00 93.94 217 LYS A CA 1
ATOM 1732 C C . LYS A 1 217 ? -0.401 -8.709 -18.996 1.00 93.94 217 LYS A C 1
ATOM 1734 O O . LYS A 1 217 ? -0.481 -9.915 -19.223 1.00 93.94 217 LYS A O 1
ATOM 1739 N N . CYS A 1 218 ? 0.708 -8.154 -18.515 1.00 96.06 218 CYS A N 1
ATOM 1740 C CA . CYS A 1 218 ? 1.951 -8.871 -18.228 1.00 96.06 218 CYS A CA 1
ATOM 1741 C C . CYS A 1 218 ? 2.213 -9.045 -16.725 1.00 96.06 218 CYS A C 1
ATOM 1743 O O . CYS A 1 218 ? 3.264 -9.578 -16.351 1.00 96.06 218 CYS A O 1
ATOM 1745 N N . SER A 1 219 ? 1.290 -8.595 -15.879 1.00 95.31 219 SER A N 1
ATOM 1746 C CA . SER A 1 219 ? 1.344 -8.750 -14.432 1.00 95.31 219 SER A CA 1
ATOM 1747 C C . SER A 1 219 ? -0.005 -9.117 -13.852 1.00 95.31 219 SER A C 1
ATOM 1749 O O . SER A 1 219 ? -1.043 -8.706 -14.358 1.00 95.31 219 SER A O 1
ATOM 1751 N N . ASN A 1 220 ? 0.038 -9.823 -12.734 1.00 93.88 220 ASN A N 1
ATOM 1752 C CA . ASN A 1 220 ? -1.118 -10.221 -11.967 1.00 93.88 220 ASN A CA 1
ATOM 1753 C C . ASN A 1 220 ? -1.081 -9.551 -10.590 1.00 93.88 220 ASN A C 1
ATOM 1755 O O . ASN A 1 220 ? -0.080 -9.645 -9.874 1.00 93.88 220 ASN A O 1
ATOM 1759 N N . THR A 1 221 ? -2.173 -8.874 -10.248 1.00 92.00 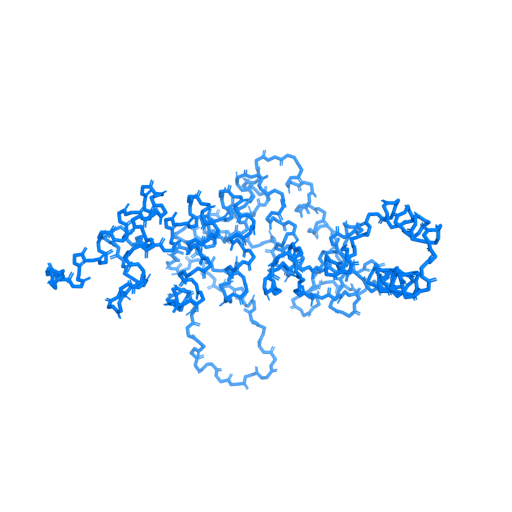221 THR A N 1
ATOM 1760 C CA . THR A 1 221 ? -2.399 -8.238 -8.950 1.00 92.00 221 THR A CA 1
ATOM 1761 C C . THR A 1 221 ? -3.350 -9.111 -8.150 1.00 92.00 221 THR A C 1
ATOM 1763 O O . THR A 1 221 ? -4.487 -9.320 -8.562 1.00 92.00 221 THR A O 1
ATOM 1766 N N . LEU A 1 222 ? -2.890 -9.611 -7.009 1.00 91.12 222 LEU A N 1
ATOM 1767 C CA . LEU A 1 222 ? -3.635 -10.521 -6.148 1.00 91.12 222 LEU A CA 1
ATOM 1768 C C . LEU A 1 222 ? -3.524 -10.081 -4.690 1.00 91.12 222 LEU A C 1
ATOM 1770 O O . LEU A 1 222 ? -2.611 -9.344 -4.314 1.00 91.12 222 LEU A O 1
ATOM 1774 N N . TRP A 1 223 ? -4.448 -10.575 -3.876 1.00 91.88 223 TRP A N 1
ATOM 1775 C CA . TRP A 1 223 ? -4.358 -10.502 -2.425 1.00 91.88 223 TRP A CA 1
ATOM 1776 C C . TRP A 1 223 ? -3.941 -11.874 -1.900 1.00 91.88 223 TRP A C 1
ATOM 1778 O O . TRP A 1 223 ? -4.524 -12.882 -2.292 1.00 91.88 223 TRP A O 1
ATOM 1788 N N . GLU A 1 224 ? -2.931 -11.917 -1.040 1.00 90.50 224 GLU A N 1
ATOM 1789 C CA . GLU A 1 224 ? -2.395 -13.147 -0.451 1.00 90.50 224 GLU A CA 1
ATOM 1790 C C . GLU A 1 224 ? -2.544 -13.126 1.074 1.00 90.50 224 GLU A C 1
ATOM 1792 O O . GLU A 1 224 ? -2.799 -12.081 1.680 1.00 90.50 224 GLU A O 1
ATOM 1797 N N . TYR A 1 225 ? -2.401 -14.294 1.696 1.00 88.94 225 TYR A N 1
ATOM 1798 C CA . TYR A 1 225 ? -2.271 -14.392 3.146 1.00 88.94 225 TYR A CA 1
ATOM 1799 C C . TYR A 1 225 ? -0.902 -13.848 3.574 1.00 88.94 225 TYR A C 1
ATOM 1801 O O . TYR A 1 225 ? 0.109 -14.114 2.921 1.00 88.94 225 TYR A O 1
ATOM 1809 N N . ASP A 1 226 ? -0.873 -13.068 4.654 1.00 86.12 226 ASP A N 1
ATOM 1810 C CA . ASP A 1 226 ? 0.377 -12.544 5.217 1.00 86.12 226 ASP A CA 1
ATOM 1811 C C . ASP A 1 226 ? 1.120 -13.629 6.008 1.00 86.12 226 ASP A C 1
ATOM 1813 O O . ASP A 1 226 ? 2.311 -13.859 5.799 1.00 86.12 226 ASP A O 1
ATOM 1817 N N . THR A 1 227 ? 0.387 -14.347 6.863 1.00 86.38 227 THR A N 1
ATOM 1818 C CA . THR A 1 227 ? 0.892 -15.429 7.718 1.00 86.38 227 THR A CA 1
ATOM 1819 C C . THR A 1 227 ? 0.021 -16.684 7.620 1.00 86.38 227 THR A C 1
ATOM 1821 O O . THR A 1 227 ? -1.112 -16.641 7.131 1.00 86.38 227 THR A O 1
ATOM 1824 N N . ALA A 1 228 ? 0.528 -17.816 8.116 1.00 84.56 228 ALA A N 1
ATOM 1825 C CA . ALA A 1 228 ? -0.221 -19.072 8.159 1.00 84.56 228 ALA A CA 1
ATOM 1826 C C . ALA A 1 228 ? -1.482 -18.972 9.039 1.00 84.56 228 ALA A C 1
ATOM 1828 O O . ALA A 1 228 ? -2.493 -19.611 8.746 1.00 84.56 228 ALA A O 1
ATOM 1829 N N . GLU A 1 229 ? -1.468 -18.119 10.063 1.00 84.75 229 GLU A N 1
ATOM 1830 C CA . GLU A 1 229 ? -2.596 -17.863 10.967 1.00 84.75 229 GLU A CA 1
ATOM 1831 C C . GLU A 1 229 ? -3.600 -16.855 10.397 1.00 84.75 229 GLU A C 1
ATOM 1833 O O . GLU A 1 229 ? -4.712 -16.755 10.903 1.00 84.75 229 GLU A O 1
ATOM 1838 N N . SER A 1 230 ? -3.241 -16.120 9.340 1.00 84.81 230 SER A N 1
ATOM 1839 C CA . SER A 1 230 ? -4.110 -15.091 8.762 1.00 84.81 230 SER A CA 1
ATOM 1840 C C . SER A 1 230 ? -5.430 -15.697 8.277 1.00 84.81 230 SER A C 1
ATOM 1842 O O . SER A 1 230 ? -5.436 -16.648 7.488 1.00 84.81 230 SER A O 1
ATOM 1844 N N . GLU A 1 231 ? -6.556 -15.140 8.715 1.00 83.06 231 GLU A N 1
ATOM 1845 C CA . GLU A 1 231 ? -7.894 -15.604 8.320 1.00 83.06 231 GLU A CA 1
ATOM 1846 C C . GLU A 1 231 ? -8.301 -15.084 6.935 1.00 83.06 231 GLU A C 1
ATOM 1848 O O . GLU A 1 231 ? -9.047 -15.735 6.197 1.00 83.06 231 GLU A O 1
ATOM 1853 N N . HIS A 1 232 ? -7.760 -13.930 6.541 1.00 85.19 232 HIS A N 1
ATOM 1854 C CA . HIS A 1 232 ? -8.127 -13.217 5.324 1.00 85.19 232 HIS A CA 1
ATOM 1855 C C . HIS A 1 232 ? -6.918 -12.915 4.427 1.00 85.19 232 HIS A C 1
ATOM 1857 O O . HIS A 1 232 ? -5.778 -12.804 4.879 1.00 85.19 232 HIS A O 1
ATOM 1863 N N . GLN A 1 233 ? -7.179 -12.789 3.121 1.00 87.38 233 GLN A N 1
ATOM 1864 C CA . GLN A 1 233 ? -6.186 -12.380 2.125 1.00 87.38 233 GLN A CA 1
ATOM 1865 C C . GLN A 1 233 ? -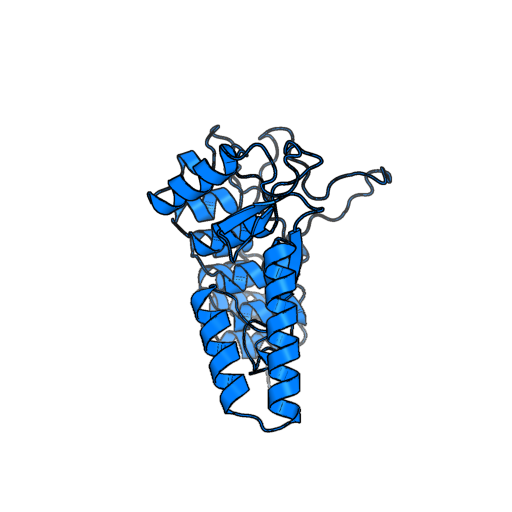6.120 -10.855 2.044 1.00 87.38 233 GLN A C 1
ATOM 1867 O O . GLN A 1 233 ? -6.925 -10.207 1.356 1.00 87.38 233 GLN A O 1
ATOM 1872 N N . GLU A 1 234 ? -5.150 -10.294 2.753 1.00 88.31 234 GLU A N 1
ATOM 1873 C CA . GLU A 1 234 ? -5.013 -8.852 2.959 1.00 88.31 234 GLU A CA 1
ATOM 1874 C C . GLU A 1 234 ? -3.682 -8.310 2.459 1.00 88.31 234 GLU A C 1
ATOM 1876 O O . GLU A 1 234 ? -3.573 -7.110 2.261 1.00 88.31 234 GLU A O 1
ATOM 1881 N N . LYS A 1 235 ? -2.695 -9.159 2.152 1.00 89.62 235 LYS A N 1
ATOM 1882 C CA . LYS A 1 235 ? -1.402 -8.723 1.621 1.00 89.62 235 LYS A CA 1
ATOM 1883 C C . LYS A 1 235 ? -1.506 -8.438 0.116 1.00 89.62 235 LYS A C 1
ATOM 1885 O O . LYS A 1 235 ? -1.714 -9.372 -0.661 1.00 89.62 235 LYS A O 1
ATOM 1890 N N . PRO A 1 236 ? -1.346 -7.185 -0.339 1.00 91.62 236 PRO A N 1
ATOM 1891 C CA . PRO A 1 236 ? -1.442 -6.824 -1.741 1.00 91.62 236 PRO A CA 1
ATOM 1892 C C . PRO A 1 236 ? -0.142 -7.203 -2.451 1.00 91.62 236 PRO A C 1
ATOM 1894 O O . PRO A 1 236 ? 0.945 -6.735 -2.113 1.00 91.62 236 PRO A O 1
ATOM 1897 N N . VAL A 1 237 ? -0.241 -8.031 -3.484 1.00 91.44 237 VAL A N 1
ATOM 1898 C CA . VAL A 1 237 ? 0.917 -8.542 -4.215 1.00 91.44 237 VAL A CA 1
ATOM 1899 C C . VAL A 1 237 ? 0.746 -8.310 -5.706 1.00 91.44 237 VAL A C 1
ATOM 1901 O O . VAL A 1 237 ? -0.334 -8.476 -6.263 1.00 91.44 237 VAL A O 1
ATOM 1904 N N . CYS A 1 238 ? 1.813 -7.880 -6.376 1.00 94.31 238 CYS A N 1
ATOM 1905 C CA . CYS A 1 238 ? 1.879 -7.872 -7.832 1.00 94.31 238 CYS A CA 1
ATOM 1906 C C . CYS A 1 238 ? 3.079 -8.682 -8.300 1.00 94.31 238 CYS A C 1
ATOM 1908 O O . CYS A 1 238 ? 4.202 -8.449 -7.843 1.00 94.31 238 CYS A O 1
ATOM 1910 N N . ARG A 1 239 ? 2.868 -9.604 -9.238 1.00 94.94 239 ARG A N 1
ATOM 1911 C CA . ARG A 1 239 ? 3.950 -10.343 -9.897 1.00 94.94 239 ARG A CA 1
ATOM 1912 C C . ARG A 1 239 ? 3.776 -10.291 -11.404 1.00 94.94 239 ARG A C 1
ATOM 1914 O O . ARG A 1 239 ? 2.660 -10.284 -11.905 1.00 94.94 239 ARG A O 1
ATOM 1921 N N . CYS A 1 240 ? 4.879 -10.274 -12.146 1.00 95.94 240 CYS A N 1
ATOM 1922 C CA . CYS A 1 240 ? 4.807 -10.490 -13.586 1.00 95.94 240 CYS A CA 1
ATOM 1923 C C . CYS A 1 240 ? 4.426 -11.941 -13.891 1.00 95.94 240 CYS A C 1
ATOM 1925 O O . CYS A 1 240 ? 4.737 -12.831 -13.096 1.00 95.94 240 CYS A O 1
ATOM 1927 N N . ASN A 1 241 ? 3.830 -12.191 -15.058 1.00 95.38 241 ASN A N 1
ATOM 1928 C CA . ASN A 1 241 ? 3.354 -13.528 -15.436 1.00 95.38 241 ASN A CA 1
ATOM 1929 C C . ASN A 1 241 ? 4.462 -14.589 -15.312 1.00 95.38 241 ASN A C 1
ATOM 1931 O O . ASN A 1 241 ? 4.236 -15.660 -14.771 1.00 95.38 241 ASN A O 1
ATOM 1935 N N . SER A 1 242 ? 5.703 -14.260 -15.696 1.00 94.06 242 SER A N 1
ATOM 1936 C CA . SER A 1 242 ? 6.827 -15.200 -15.566 1.00 94.06 242 SER A CA 1
ATOM 1937 C C . SER A 1 242 ? 7.169 -15.557 -14.113 1.00 94.06 242 SER A C 1
ATOM 1939 O O . SER A 1 242 ? 7.534 -16.699 -13.834 1.00 94.06 242 SER A O 1
ATOM 1941 N N . CYS A 1 243 ? 7.100 -14.598 -13.187 1.00 92.75 243 CYS A N 1
ATOM 1942 C CA . CYS A 1 243 ? 7.322 -14.862 -11.763 1.00 92.75 243 CYS A CA 1
ATOM 1943 C C . CYS A 1 243 ? 6.144 -15.633 -11.160 1.00 92.75 243 CYS A C 1
ATOM 1945 O O . CYS A 1 243 ? 6.368 -16.568 -10.396 1.00 92.75 243 CYS A O 1
ATOM 1947 N N . ASP A 1 244 ? 4.918 -15.276 -11.541 1.00 92.44 244 ASP A N 1
ATOM 1948 C CA . ASP A 1 244 ? 3.689 -15.938 -11.100 1.00 92.44 244 ASP A CA 1
ATOM 1949 C C . ASP A 1 244 ? 3.644 -17.412 -11.543 1.00 92.44 244 ASP A C 1
ATOM 1951 O O . ASP A 1 244 ? 3.395 -18.303 -10.734 1.00 92.44 244 ASP A O 1
ATOM 1955 N N . ASP A 1 245 ? 4.009 -17.703 -12.793 1.00 92.19 245 ASP A N 1
ATOM 1956 C CA . ASP A 1 245 ? 4.075 -19.069 -13.325 1.00 92.19 245 ASP A CA 1
ATOM 1957 C C . ASP A 1 245 ? 5.119 -19.925 -12.598 1.00 92.19 245 ASP A C 1
ATOM 1959 O O . ASP A 1 245 ? 4.888 -21.105 -12.315 1.00 92.19 245 ASP A O 1
ATOM 1963 N N . LYS A 1 246 ? 6.279 -19.339 -12.270 1.00 90.62 246 LYS A N 1
ATOM 1964 C CA . LYS A 1 246 ? 7.324 -20.025 -11.495 1.00 90.62 246 LYS A CA 1
ATOM 1965 C C . LYS A 1 246 ? 6.854 -20.328 -10.077 1.00 90.62 246 LYS A C 1
ATOM 1967 O O . LYS A 1 246 ? 7.083 -21.443 -9.615 1.00 90.62 246 LYS A O 1
ATOM 1972 N N . LYS A 1 247 ? 6.177 -19.376 -9.426 1.00 89.50 247 LYS A N 1
ATOM 1973 C CA . LYS A 1 247 ? 5.569 -19.571 -8.104 1.00 89.50 247 LYS A CA 1
ATOM 1974 C C . LYS A 1 247 ? 4.564 -20.725 -8.142 1.00 89.50 247 LYS A C 1
ATOM 1976 O O . LYS A 1 247 ? 4.761 -21.716 -7.450 1.00 89.50 247 LYS A O 1
ATOM 1981 N N . LYS A 1 248 ? 3.585 -20.675 -9.050 1.00 90.50 248 LYS A N 1
ATOM 1982 C CA . LYS A 1 248 ? 2.564 -21.727 -9.227 1.00 90.50 248 LYS A CA 1
ATOM 1983 C C . LYS A 1 248 ? 3.150 -23.101 -9.544 1.00 90.50 248 LYS A C 1
ATOM 1985 O O . LYS A 1 248 ? 2.569 -24.131 -9.205 1.00 90.50 248 LYS A O 1
ATOM 1990 N N . LYS A 1 249 ? 4.276 -23.156 -10.260 1.00 89.62 249 LYS A N 1
ATOM 1991 C CA . LYS A 1 249 ? 4.994 -24.415 -10.494 1.00 89.62 249 LYS A CA 1
ATOM 1992 C C . LYS A 1 249 ? 5.613 -24.938 -9.196 1.00 89.62 249 LYS A C 1
ATOM 1994 O O . LYS A 1 249 ? 5.415 -26.109 -8.895 1.00 89.62 249 LYS A O 1
ATOM 1999 N N . GLY A 1 250 ? 6.302 -24.079 -8.443 1.00 86.75 250 GLY A N 1
ATOM 2000 C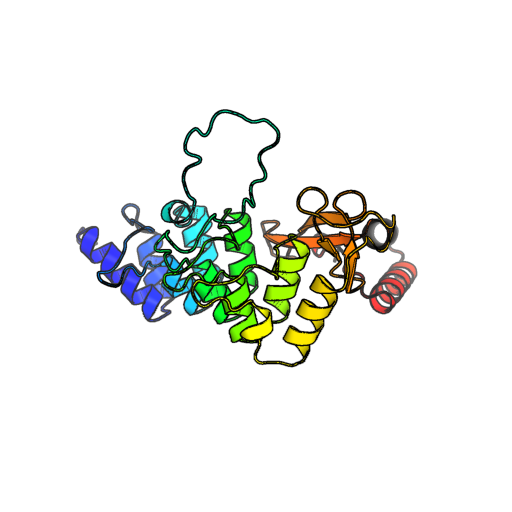 CA . GLY A 1 250 ? 6.866 -24.422 -7.136 1.00 86.75 250 GLY A CA 1
ATOM 2001 C C . GLY A 1 250 ? 5.806 -24.920 -6.155 1.00 86.75 250 GLY A C 1
ATOM 2002 O O . GLY A 1 250 ? 5.992 -25.962 -5.545 1.00 86.75 250 GLY A O 1
ATOM 2003 N N . GLU A 1 251 ? 4.657 -24.248 -6.083 1.00 89.56 251 GLU A N 1
ATOM 2004 C CA . GLU A 1 251 ? 3.530 -24.638 -5.222 1.00 89.56 251 GLU A CA 1
ATOM 2005 C C . GLU A 1 251 ? 2.952 -26.009 -5.581 1.00 89.56 251 GLU A C 1
ATOM 2007 O O . GLU A 1 251 ? 2.676 -26.815 -4.695 1.00 89.56 251 GLU A O 1
ATOM 2012 N N . ARG A 1 252 ? 2.802 -26.312 -6.879 1.00 89.06 252 ARG A N 1
ATOM 2013 C CA . ARG A 1 252 ? 2.351 -27.639 -7.325 1.00 89.06 252 ARG A CA 1
ATOM 2014 C C . ARG A 1 252 ? 3.349 -28.729 -6.962 1.00 89.06 252 ARG A C 1
ATOM 2016 O O . ARG A 1 252 ? 2.942 -29.740 -6.404 1.00 89.06 252 ARG A O 1
ATOM 2023 N N . SER A 1 253 ? 4.634 -28.510 -7.234 1.00 87.50 253 SER A N 1
ATOM 2024 C CA . SER A 1 253 ? 5.677 -29.478 -6.886 1.00 87.50 253 SER A CA 1
ATOM 2025 C C . SER A 1 253 ? 5.792 -29.680 -5.374 1.00 87.50 253 SER A C 1
ATOM 2027 O O . SER A 1 253 ? 5.946 -30.813 -4.933 1.00 87.50 253 SER A O 1
ATOM 2029 N N . MET A 1 254 ? 5.648 -28.614 -4.581 1.00 85.12 254 MET A N 1
ATOM 2030 C CA . MET A 1 254 ? 5.611 -28.690 -3.119 1.00 85.12 254 MET A CA 1
ATOM 2031 C C . MET A 1 254 ? 4.435 -29.548 -2.645 1.00 85.12 254 MET A C 1
ATOM 2033 O O . MET A 1 254 ? 4.623 -30.487 -1.878 1.00 85.12 254 MET A O 1
ATOM 2037 N N . LYS A 1 255 ? 3.229 -29.278 -3.155 1.00 88.00 255 LYS A N 1
ATOM 2038 C CA . LYS A 1 255 ? 2.025 -30.033 -2.801 1.00 88.00 255 LYS A CA 1
ATOM 2039 C C . LYS A 1 255 ? 2.137 -31.514 -3.173 1.00 88.00 255 LYS A C 1
ATOM 2041 O O . LYS A 1 255 ? 1.842 -32.371 -2.352 1.00 88.00 255 LYS A O 1
ATOM 2046 N N . GLU A 1 256 ? 2.621 -31.817 -4.376 1.00 88.56 256 GLU A N 1
ATOM 2047 C CA . GLU A 1 256 ? 2.860 -33.194 -4.826 1.00 88.56 256 GLU A CA 1
ATOM 2048 C C . GLU A 1 256 ? 3.900 -33.913 -3.948 1.00 88.56 256 GLU A C 1
ATOM 2050 O O . GLU A 1 256 ? 3.719 -35.081 -3.597 1.00 88.56 256 GLU A O 1
ATOM 2055 N N . ALA A 1 257 ? 4.977 -33.227 -3.558 1.00 87.06 257 ALA A N 1
ATOM 2056 C CA . ALA A 1 257 ? 6.001 -33.787 -2.678 1.00 87.06 257 ALA A CA 1
ATOM 2057 C C . ALA A 1 257 ? 5.460 -34.067 -1.265 1.00 87.06 257 ALA A C 1
ATOM 2059 O O . ALA A 1 257 ? 5.762 -35.114 -0.690 1.00 87.06 257 ALA A O 1
ATOM 2060 N N . MET A 1 258 ? 4.610 -33.182 -0.733 1.00 85.19 258 MET A N 1
ATOM 2061 C CA . MET A 1 258 ? 3.921 -33.386 0.546 1.00 85.19 258 MET A CA 1
ATOM 2062 C C . MET A 1 258 ? 2.946 -34.568 0.484 1.00 85.19 258 MET A C 1
ATOM 2064 O O . MET A 1 258 ? 2.981 -35.431 1.361 1.00 85.19 258 MET A O 1
ATOM 2068 N N . ASP A 1 259 ? 2.139 -34.658 -0.577 1.00 87.69 259 ASP A N 1
ATOM 2069 C CA . ASP A 1 259 ? 1.176 -35.749 -0.784 1.00 87.69 259 ASP A CA 1
ATOM 2070 C C . ASP A 1 259 ? 1.872 -37.117 -0.932 1.00 87.69 259 ASP A C 1
ATOM 2072 O O . ASP A 1 259 ? 1.338 -38.148 -0.518 1.00 87.69 259 ASP A O 1
ATOM 2076 N N . THR A 1 260 ? 3.085 -37.140 -1.496 1.00 90.56 260 THR A N 1
ATOM 2077 C CA . THR A 1 260 ? 3.896 -38.356 -1.693 1.00 90.56 260 THR A CA 1
ATOM 2078 C C . THR A 1 260 ? 4.893 -38.640 -0.565 1.00 90.56 260 THR A C 1
ATOM 2080 O O . THR A 1 260 ? 5.601 -39.646 -0.629 1.00 90.56 260 THR A O 1
ATOM 2083 N N . MET A 1 261 ? 4.942 -37.798 0.476 1.00 84.88 261 MET A N 1
ATOM 2084 C CA . MET A 1 261 ? 5.910 -37.867 1.583 1.00 84.88 261 MET A CA 1
ATOM 2085 C C . MET A 1 261 ? 7.381 -37.901 1.121 1.00 84.88 261 MET A C 1
ATOM 2087 O O . MET A 1 261 ? 8.234 -38.521 1.761 1.00 84.88 261 MET A O 1
ATOM 2091 N N . ASN A 1 262 ? 7.693 -37.241 0.002 1.00 85.62 262 ASN A N 1
ATOM 2092 C CA . ASN A 1 262 ? 9.046 -37.168 -0.543 1.00 85.62 262 ASN A CA 1
ATOM 2093 C C . ASN A 1 262 ? 9.773 -35.910 -0.041 1.00 85.62 262 ASN A C 1
ATOM 2095 O O . ASN A 1 262 ? 9.755 -34.857 -0.680 1.00 85.62 262 ASN A O 1
ATOM 2099 N N . PHE A 1 263 ? 10.424 -36.033 1.116 1.00 81.12 263 PHE A N 1
ATOM 2100 C CA . PHE A 1 263 ? 11.096 -34.918 1.791 1.00 81.12 263 PHE A CA 1
ATOM 2101 C C . PHE A 1 263 ? 12.333 -34.384 1.047 1.00 81.12 263 PHE A C 1
ATOM 2103 O O . PHE A 1 263 ? 12.621 -33.196 1.147 1.00 81.12 263 PHE A O 1
ATOM 2110 N N . GLU A 1 264 ? 13.022 -35.208 0.249 1.00 82.00 264 GLU A N 1
ATOM 2111 C CA . GLU A 1 264 ? 14.161 -34.744 -0.563 1.00 82.00 264 GLU A CA 1
ATOM 2112 C C . GLU A 1 264 ? 13.698 -33.736 -1.623 1.00 82.00 264 GLU A C 1
ATOM 2114 O O . GLU A 1 264 ? 14.296 -32.676 -1.800 1.00 82.00 264 GLU A O 1
ATOM 2119 N N . THR A 1 265 ? 12.568 -34.018 -2.277 1.00 79.62 265 THR A N 1
ATOM 2120 C CA . THR A 1 265 ? 11.973 -33.106 -3.263 1.00 79.62 265 THR A CA 1
ATOM 2121 C C . THR A 1 265 ? 11.456 -31.814 -2.623 1.00 79.62 265 THR A C 1
ATOM 2123 O O . THR A 1 265 ? 11.529 -30.759 -3.250 1.00 79.62 265 THR A O 1
ATOM 2126 N N . VAL A 1 266 ? 10.980 -31.855 -1.373 1.00 80.56 266 VAL A N 1
ATOM 2127 C CA . VAL A 1 266 ? 10.601 -30.641 -0.627 1.00 80.56 266 VAL A CA 1
ATOM 2128 C C . VAL A 1 266 ? 11.809 -29.719 -0.433 1.00 80.56 266 VAL A C 1
ATOM 2130 O O . VAL A 1 266 ? 11.732 -28.532 -0.758 1.00 80.56 266 VAL A O 1
ATOM 2133 N N . ASP A 1 267 ? 12.939 -30.257 0.029 1.00 82.19 267 ASP A N 1
ATOM 2134 C CA . ASP A 1 267 ? 14.162 -29.476 0.254 1.00 82.19 267 ASP A CA 1
ATOM 2135 C C . ASP A 1 267 ? 14.716 -28.881 -1.051 1.00 82.19 267 ASP A C 1
ATOM 2137 O O . ASP A 1 267 ? 15.144 -27.721 -1.085 1.00 82.19 267 ASP A O 1
ATOM 2141 N N . GLU A 1 268 ? 14.656 -29.638 -2.149 1.00 83.12 268 GLU A N 1
ATOM 2142 C CA . GLU A 1 268 ? 15.036 -29.156 -3.481 1.00 83.12 268 GLU A CA 1
ATOM 2143 C C . GLU A 1 268 ? 14.159 -27.983 -3.942 1.00 83.12 268 GLU A C 1
ATOM 2145 O O . GLU A 1 268 ? 14.685 -26.954 -4.381 1.00 83.12 268 GLU A O 1
ATOM 2150 N N . VAL A 1 269 ? 12.835 -28.099 -3.797 1.00 80.56 269 VAL A N 1
ATOM 2151 C CA . VAL A 1 269 ? 11.878 -27.047 -4.178 1.00 80.56 269 VAL A CA 1
ATOM 2152 C C . VAL A 1 269 ? 12.099 -25.784 -3.343 1.00 80.56 269 VAL A C 1
ATOM 2154 O O . VAL A 1 269 ? 12.187 -24.686 -3.900 1.00 80.56 269 VAL A O 1
ATOM 2157 N N . LEU A 1 270 ? 12.255 -25.914 -2.023 1.00 82.00 270 LEU A N 1
ATOM 2158 C CA . LEU A 1 270 ? 12.512 -24.778 -1.132 1.00 82.00 270 LEU A CA 1
ATOM 2159 C C . LEU A 1 270 ? 13.849 -24.089 -1.444 1.00 82.00 270 LEU A C 1
ATOM 2161 O O . LEU A 1 270 ? 13.932 -22.856 -1.428 1.00 82.00 270 LEU A O 1
ATOM 2165 N N . SER A 1 271 ? 14.887 -24.861 -1.774 1.00 82.75 271 SER A N 1
ATOM 2166 C CA . SER A 1 271 ? 16.186 -24.335 -2.203 1.00 82.75 271 SER A CA 1
ATOM 2167 C C . SER A 1 271 ? 16.072 -23.549 -3.515 1.00 82.75 271 SER A C 1
ATOM 2169 O O . SER A 1 271 ? 16.512 -22.396 -3.598 1.00 82.75 271 SER A O 1
ATOM 2171 N N . GLU A 1 272 ? 15.406 -24.112 -4.528 1.00 81.00 272 GLU A N 1
ATOM 2172 C CA . GLU A 1 272 ? 15.210 -23.460 -5.826 1.00 81.00 272 GLU A CA 1
ATOM 2173 C C . GLU A 1 272 ? 14.433 -22.141 -5.687 1.00 81.00 272 GLU A C 1
ATOM 2175 O O . GLU A 1 272 ? 14.807 -21.124 -6.279 1.00 81.00 272 GLU A O 1
ATOM 2180 N N . LEU A 1 273 ? 13.381 -22.121 -4.871 1.00 78.00 273 LEU A N 1
ATOM 2181 C CA . LEU A 1 273 ? 12.553 -20.934 -4.662 1.00 78.00 273 LEU A CA 1
ATOM 2182 C C . LEU A 1 273 ? 13.294 -19.836 -3.899 1.00 78.00 273 LEU A C 1
ATOM 2184 O O . LEU A 1 273 ? 13.239 -18.672 -4.311 1.00 78.00 273 LEU A O 1
ATOM 2188 N N . ARG A 1 274 ? 14.082 -20.205 -2.881 1.00 78.00 274 ARG A N 1
ATOM 2189 C CA . ARG A 1 274 ? 14.938 -19.266 -2.143 1.00 78.00 274 ARG A CA 1
ATOM 2190 C C . ARG A 1 274 ? 15.950 -18.587 -3.062 1.00 78.00 274 ARG A C 1
ATOM 2192 O O . ARG A 1 274 ? 16.102 -17.370 -3.004 1.00 78.00 274 ARG A O 1
ATOM 2199 N N . THR A 1 275 ? 16.603 -19.335 -3.956 1.00 75.94 275 THR A N 1
ATOM 2200 C CA . THR A 1 275 ? 17.562 -18.741 -4.913 1.00 75.94 275 THR A CA 1
ATOM 2201 C C . THR A 1 275 ? 16.910 -17.770 -5.899 1.00 75.94 275 THR A C 1
ATOM 2203 O O . THR A 1 275 ? 17.572 -16.868 -6.410 1.00 75.94 275 THR A O 1
ATOM 2206 N N . LYS A 1 276 ? 15.610 -17.930 -6.163 1.00 76.88 276 LYS A N 1
ATOM 2207 C CA . LYS A 1 276 ? 14.839 -17.107 -7.104 1.00 76.88 276 LYS A CA 1
ATOM 2208 C C . LYS A 1 276 ? 14.042 -15.990 -6.429 1.00 76.88 276 LYS A C 1
ATOM 2210 O O . LYS A 1 276 ? 13.340 -15.269 -7.138 1.00 76.88 276 LYS A O 1
ATOM 2215 N N . ASN A 1 277 ? 14.162 -15.841 -5.107 1.00 76.19 277 ASN A N 1
ATOM 2216 C CA . ASN A 1 277 ? 13.406 -14.883 -4.298 1.00 76.19 277 ASN A CA 1
ATOM 2217 C C . ASN A 1 277 ? 11.881 -15.010 -4.503 1.00 76.19 277 ASN A C 1
ATOM 2219 O O . ASN A 1 277 ? 11.164 -14.015 -4.627 1.00 76.19 277 ASN A O 1
ATOM 2223 N N . LEU A 1 278 ? 11.405 -16.250 -4.654 1.00 79.62 278 LEU A N 1
ATOM 2224 C CA . LEU A 1 278 ? 9.996 -16.577 -4.841 1.00 79.62 278 LEU A CA 1
ATOM 2225 C C . LEU A 1 278 ? 9.405 -17.045 -3.513 1.00 79.62 278 LEU A C 1
ATOM 2227 O O . LEU A 1 278 ? 9.843 -18.056 -2.970 1.00 79.62 278 LEU A O 1
ATOM 2231 N N . ASP A 1 279 ? 8.375 -16.345 -3.050 1.00 77.75 279 ASP A N 1
ATOM 2232 C CA . ASP A 1 279 ? 7.602 -16.751 -1.879 1.00 77.75 279 ASP A CA 1
ATOM 2233 C C . ASP A 1 279 ? 6.495 -17.738 -2.286 1.00 77.75 279 ASP A C 1
ATOM 2235 O O . ASP A 1 279 ? 5.789 -17.508 -3.276 1.00 77.75 279 ASP A O 1
ATOM 2239 N N . LEU A 1 280 ? 6.333 -18.819 -1.518 1.00 80.38 280 LEU A N 1
ATOM 2240 C CA . LEU A 1 280 ? 5.194 -19.741 -1.614 1.00 80.38 280 LEU A CA 1
ATOM 2241 C C . LEU A 1 280 ? 3.978 -19.179 -0.875 1.00 80.38 280 LEU A C 1
ATOM 2243 O O . LEU A 1 280 ? 4.118 -18.318 -0.005 1.00 80.38 280 LEU A O 1
ATOM 2247 N N . ASP A 1 281 ? 2.786 -19.677 -1.203 1.00 79.25 281 ASP A N 1
ATOM 2248 C CA . ASP A 1 281 ? 1.626 -19.507 -0.331 1.00 79.25 281 ASP A CA 1
ATOM 2249 C C . ASP A 1 281 ? 1.946 -20.014 1.084 1.00 79.25 281 ASP A C 1
ATOM 2251 O O . ASP A 1 281 ? 2.329 -21.167 1.288 1.00 79.25 281 ASP A O 1
AT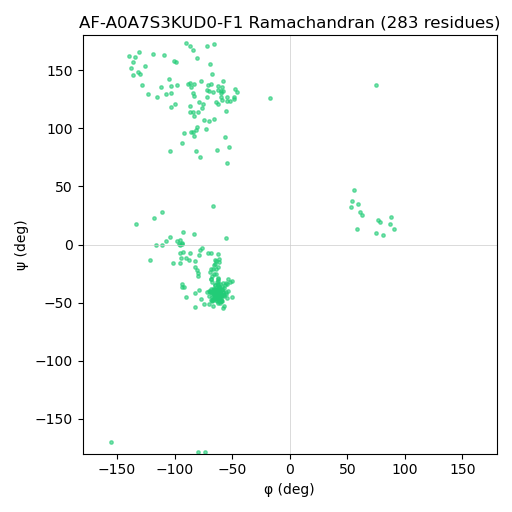OM 2255 N N . VAL A 1 282 ? 1.777 -19.131 2.066 1.00 81.12 282 VAL A N 1
ATOM 2256 C CA . VAL A 1 282 ? 1.991 -19.422 3.487 1.00 81.12 282 VAL A CA 1
ATOM 2257 C C . VAL A 1 282 ? 1.055 -20.507 4.013 1.00 81.12 282 VAL A C 1
ATOM 2259 O O . VAL A 1 282 ? 1.366 -21.111 5.029 1.00 81.12 282 VAL A O 1
ATOM 2262 N N . LYS A 1 283 ? -0.064 -20.788 3.334 1.00 83.44 283 LYS A N 1
ATOM 2263 C CA . LYS A 1 283 ? -0.983 -21.885 3.680 1.00 83.44 283 LYS A CA 1
ATOM 2264 C C . LYS A 1 283 ? -0.503 -23.263 3.209 1.00 83.44 283 LYS A C 1
ATOM 2266 O O . LYS A 1 283 ? -1.137 -24.261 3.544 1.00 83.44 283 LYS A O 1
ATOM 2271 N N . LEU A 1 284 ? 0.560 -23.326 2.405 1.00 74.62 284 LEU A N 1
ATOM 2272 C CA . LEU A 1 284 ? 1.197 -24.578 1.974 1.00 74.62 284 LEU A CA 1
ATOM 2273 C C . LEU A 1 284 ? 2.385 -24.980 2.858 1.00 74.62 284 LEU A C 1
ATOM 2275 O O . LEU A 1 284 ? 2.890 -26.090 2.699 1.00 74.62 284 LEU A O 1
ATOM 2279 N N . MET A 1 285 ? 2.850 -24.077 3.724 1.00 63.72 285 MET A N 1
ATOM 2280 C CA . MET A 1 285 ? 3.932 -24.310 4.685 1.00 63.72 285 MET A CA 1
ATOM 2281 C C . MET A 1 285 ? 3.362 -24.758 6.028 1.00 63.72 285 MET A C 1
ATOM 2283 O O . MET A 1 285 ? 4.003 -25.633 6.649 1.00 63.72 285 MET A O 1
#

Secondary structure (DSSP, 8-state):
------HHHHHHHHHHHHHHT-HHHHHHHHTSTT--TT---TT---HHHHHHHHT-HHHHHHHHHTT-TTGGGS---------TT--TT---SSTTS-----HHHHHHHHT-HHHHHHHHHTT--TT-B-TTS-BHHHHHHHHT-HHHHHHHHHTT--S--B-TTS-BHHHH--SHHHHHHHHHHHH--B-TTT-PBP-SSS-EEEETTTTEEEETTTEEEEEE-SSTT-SS--EEEEEEHHHHHHHHHHHHHHHHHHHTT-HHHHHHHHHHHHHTTPPPPGGG-

Solvent-accessible surface area (backbone atoms only — not comparable to full-atom values): 15796 Å² total; per-residue (Å²): 130,84,72,87,66,54,53,68,58,51,37,51,51,33,35,49,25,26,62,73,64,39,63,68,66,29,48,63,47,66,74,40,95,68,65,54,51,72,46,64,46,98,86,67,48,30,34,57,38,31,22,30,52,73,55,44,53,65,63,43,49,46,39,43,73,77,56,47,40,53,56,88,71,41,78,74,83,67,88,68,72,89,56,95,80,70,65,96,76,69,74,82,84,63,81,78,68,82,32,54,83,49,40,55,35,37,9,26,39,67,48,30,47,70,49,42,29,49,44,49,72,73,56,47,61,61,77,52,30,19,72,61,36,39,29,20,56,32,31,10,23,45,57,42,25,50,73,47,47,53,47,39,30,26,71,38,55,78,65,79,57,54,20,64,83,69,46,30,24,60,74,45,31,67,37,67,70,43,36,49,53,48,48,52,54,69,71,53,51,46,20,75,85,79,60,48,66,54,49,98,87,38,42,54,28,30,14,73,62,80,73,46,50,22,32,70,91,46,34,49,76,48,61,35,56,79,43,68,82,48,91,58,62,47,38,73,43,20,31,32,51,74,58,46,53,53,38,57,49,49,51,51,54,43,51,52,21,62,78,66,70,37,63,69,58,38,54,51,50,54,51,55,28,59,78,64,57,48,74,71,67,44,84,79,111